Protein AF-A0A814EVJ5-F1 (afdb_monomer_lite)

Radius of gyration: 32.69 Å; chains: 1; bounding box: 64×63×100 Å

Sequence (301 aa):
MNHDLDGLLEFLLYVGQAKRTFRTGWVLRGVEKVESVADHMYRMAVMSLLLPTVSEESKVRCMKLALVHDLSESVVGDLTEFDGVPKTEKRRRETEAMLYLTSLLPADVGREIFSLFNEYADQKTNEALLVKDLDIFDMLLQAYEYEKLQDEPLFLQDFFNNSAHNVKTENVQHWLGQLMDCRNSGKQFQLPSDSNLNTILKHILYDEQGYFLYNLPGNDLRSKADRIADQRKQQQKENSSVDTTELLSNLVKGMQAHEINCASTNDTTTATTTDSTTTTSQQRRNSRRNSDERKKFIHHR

pLDDT: mean 77.21, std 24.31, range [29.95, 98.88]

Foldseek 3Di:
DPPQCPLVVVLVVLLVLQQVQFQVLCVVLVQDDTGGNQRLLVVLLVVLVVQPPDDPVLSVLLSLLSSQQCSLCSPVGNDDVVNVQDPVRVVVSSLVSLLVSLVSHRVVSSVVSSVSNVCLVVCPDPSSLQSVLSSLLSVLLVVLVSCVLVVNQCSVVVSCVPRVVSRDDPRSVVVSVVSVCCSPVVPDDPDQSDPQPVSVCCNPVDDPPDDDDDPPPPRPVVVVVVVVVVVVVVVVVVVVPPDVVVVVVVVVVVVVVVVVVVVPPDDDDDDDDDDDDDDDDDDDDDDDDDDDDDDDDDDDD

InterPro domains:
  IPR003607 HD/PDEase domain [SM00471] (33-149)
  IPR006674 HD domain [PF13023] (15-170)
  IPR039356 5'-deoxynucleotidase YfbR/HDDC2 [PTHR11845] (8-185)

Secondary structure (DSSP, 8-state):
--GGGTTHHHHHHHHHHTTT-B-HHHHTTT-SSPPBHHHHHHHHHHHHHH-TTS-HHHHHHHHHHHHHTTTTHHHH----GGGT--HHHHHHHHHHHHHHHHHTS-HHHHHHHHHHHHHHHHT-SHHHHHHHHHHHHHHHHHHHHHHHHTT-TTTTHHHHHHHGGG--SHHHHHHHHHHHHHHHH-------SSS-HHHHHHHHS--TT-------TT--HHHHHHHHHHHHHHHHHHHHHS-HHHHHHHHHHHHHHHHHHHSS-------------------------------------

Structure (mmCIF, N/CA/C/O backbone):
data_AF-A0A814EVJ5-F1
#
_entry.id   AF-A0A814EVJ5-F1
#
loop_
_atom_site.group_PDB
_atom_site.id
_atom_site.type_symbol
_atom_site.label_atom_id
_atom_site.label_alt_id
_atom_site.label_comp_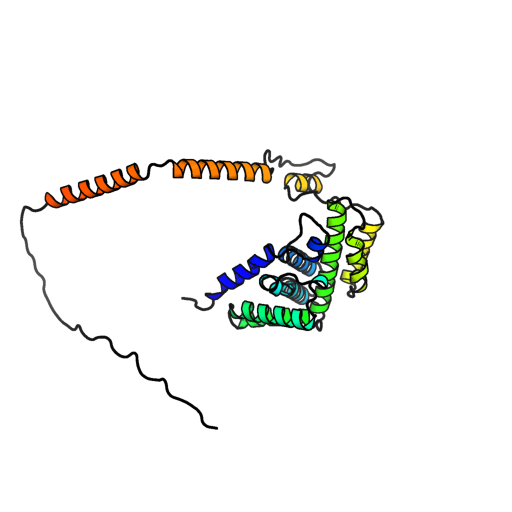id
_atom_site.label_asym_id
_atom_site.label_entity_id
_atom_site.label_seq_id
_atom_site.pdbx_PDB_ins_code
_atom_site.Cartn_x
_atom_site.Cartn_y
_atom_site.Cartn_z
_atom_site.occupancy
_atom_site.B_iso_or_equiv
_atom_site.auth_seq_id
_atom_site.auth_comp_id
_atom_site.auth_asym_id
_atom_site.auth_atom_id
_atom_site.pdbx_PDB_model_num
ATOM 1 N N . MET A 1 1 ? 0.160 7.043 -36.146 1.00 47.62 1 MET A N 1
ATOM 2 C CA . MET A 1 1 ? -0.494 6.904 -34.828 1.00 47.62 1 MET A CA 1
ATOM 3 C C . MET A 1 1 ? 0.539 6.319 -33.889 1.00 47.62 1 MET A C 1
ATOM 5 O O . MET A 1 1 ? 1.354 5.532 -34.353 1.00 47.62 1 MET A O 1
ATOM 9 N N . ASN A 1 2 ? 0.599 6.795 -32.648 1.00 52.62 2 ASN A N 1
ATOM 10 C CA . ASN A 1 2 ? 1.645 6.407 -31.706 1.00 52.62 2 ASN A CA 1
ATOM 11 C C . ASN A 1 2 ? 1.289 5.034 -31.113 1.00 52.62 2 ASN A C 1
ATOM 13 O O . ASN A 1 2 ? 0.611 4.968 -30.095 1.00 52.62 2 ASN A O 1
ATOM 17 N N . HIS A 1 3 ? 1.680 3.962 -31.808 1.00 59.94 3 HIS A N 1
ATOM 18 C CA . HIS A 1 3 ? 1.376 2.569 -31.445 1.00 59.94 3 HIS A CA 1
ATOM 19 C C . HIS A 1 3 ? 1.900 2.165 -30.052 1.00 59.94 3 HIS A C 1
ATOM 21 O O . HIS A 1 3 ? 1.454 1.170 -29.493 1.00 59.94 3 HIS A O 1
ATOM 27 N N . ASP A 1 4 ? 2.794 2.965 -29.463 1.00 62.25 4 ASP A N 1
ATOM 28 C CA . ASP A 1 4 ? 3.384 2.733 -28.140 1.00 62.25 4 ASP A CA 1
ATOM 29 C C . ASP A 1 4 ? 2.412 2.946 -26.961 1.00 62.25 4 ASP A C 1
ATOM 31 O O . ASP A 1 4 ? 2.758 2.629 -25.826 1.00 62.25 4 ASP A O 1
ATOM 35 N N . LEU A 1 5 ? 1.199 3.471 -27.184 1.00 65.50 5 LEU A N 1
ATOM 36 C CA . LEU A 1 5 ? 0.229 3.752 -26.110 1.00 65.50 5 LEU A CA 1
ATOM 37 C C . LEU A 1 5 ? -1.068 2.938 -26.201 1.00 65.50 5 LEU A C 1
ATOM 39 O O . LEU A 1 5 ? -1.956 3.133 -25.370 1.00 65.50 5 LEU A O 1
ATOM 43 N N . ASP A 1 6 ? -1.182 2.020 -27.164 1.00 80.00 6 ASP A N 1
ATOM 44 C CA . ASP A 1 6 ? -2.428 1.281 -27.412 1.00 80.00 6 ASP A CA 1
ATOM 45 C C . ASP A 1 6 ? -2.840 0.419 -26.193 1.00 80.00 6 ASP A C 1
ATOM 47 O O . ASP A 1 6 ? -4.030 0.290 -25.906 1.00 80.00 6 ASP A O 1
ATOM 51 N N . GLY A 1 7 ? -1.874 -0.088 -25.410 1.00 91.06 7 GLY A N 1
ATOM 52 C CA . GLY A 1 7 ? -2.115 -0.839 -24.166 1.00 91.06 7 GLY A CA 1
ATOM 53 C C . GLY A 1 7 ? -2.169 0.005 -22.884 1.00 91.06 7 GLY A C 1
ATOM 54 O O . GLY A 1 7 ? -2.583 -0.492 -21.835 1.00 91.06 7 GLY A O 1
ATOM 55 N N . LEU A 1 8 ? -1.811 1.297 -22.936 1.00 94.06 8 LEU A N 1
ATOM 56 C CA . LEU A 1 8 ? -1.728 2.139 -21.735 1.00 94.06 8 LEU A CA 1
ATOM 57 C C . LEU A 1 8 ? -3.091 2.296 -21.054 1.00 94.06 8 LEU A C 1
ATOM 59 O O . LEU A 1 8 ? -3.178 2.255 -19.828 1.00 94.06 8 LEU A O 1
ATOM 63 N N . LEU A 1 9 ? -4.160 2.478 -21.834 1.00 94.75 9 LEU A N 1
ATOM 64 C CA . LEU A 1 9 ? -5.504 2.601 -21.270 1.00 94.75 9 LEU A CA 1
ATOM 65 C C . LEU A 1 9 ? -5.895 1.330 -20.509 1.00 94.75 9 LEU A C 1
ATOM 67 O O . LEU A 1 9 ? -6.417 1.424 -19.403 1.00 94.75 9 LEU A O 1
ATOM 71 N N . GLU A 1 10 ? -5.609 0.157 -21.072 1.00 96.19 10 GLU A N 1
ATOM 72 C CA . GLU A 1 10 ? -5.883 -1.120 -20.417 1.00 96.19 10 GLU A CA 1
ATOM 73 C C . GLU A 1 10 ? -5.068 -1.276 -19.129 1.00 96.19 10 GLU A C 1
ATOM 75 O O . GLU A 1 10 ? -5.635 -1.574 -18.078 1.00 96.19 10 GLU A O 1
ATOM 80 N N . PHE A 1 11 ? -3.768 -0.969 -19.168 1.00 97.56 11 PHE A N 1
ATOM 81 C CA . PHE A 1 11 ? -2.925 -0.953 -17.972 1.00 97.56 11 PHE A CA 1
ATOM 82 C C . PHE A 1 11 ? -3.507 -0.045 -16.876 1.00 97.56 11 PHE A C 1
ATOM 84 O O . PHE A 1 11 ? -3.638 -0.459 -15.725 1.00 97.56 11 PHE A O 1
ATOM 91 N N . LEU A 1 12 ? -3.924 1.177 -17.225 1.00 97.62 12 LEU A N 1
ATOM 92 C CA . LEU A 1 12 ? -4.517 2.122 -16.275 1.00 97.62 12 LEU A CA 1
ATOM 93 C C . LEU A 1 12 ? -5.875 1.656 -15.732 1.00 97.62 12 LEU A C 1
ATOM 95 O O . LEU A 1 12 ? -6.213 1.977 -14.591 1.00 97.62 12 LEU A O 1
ATOM 99 N N . LEU A 1 13 ? -6.651 0.890 -16.505 1.00 97.69 13 LEU A N 1
ATOM 100 C CA . LEU A 1 13 ? -7.883 0.268 -16.015 1.00 97.69 13 LEU A CA 1
ATOM 101 C C . LEU A 1 13 ? -7.583 -0.782 -14.939 1.00 97.69 13 LEU A C 1
ATOM 103 O O . LEU A 1 13 ? -8.282 -0.798 -13.924 1.00 97.69 13 LEU A O 1
ATOM 107 N N . TYR A 1 14 ? -6.524 -1.583 -15.106 1.00 98.06 14 TYR A N 1
ATOM 108 C CA . TYR A 1 14 ? -6.047 -2.505 -14.070 1.00 98.06 14 TYR A CA 1
ATOM 109 C C . TYR A 1 14 ? -5.493 -1.775 -12.848 1.00 98.06 14 TYR A C 1
ATOM 111 O O . TYR A 1 14 ? -5.936 -2.054 -11.741 1.00 98.06 14 TYR A O 1
ATOM 119 N N . VAL A 1 15 ? -4.647 -0.753 -13.015 1.00 98.31 15 VAL A N 1
ATOM 120 C CA . VAL A 1 15 ? -4.237 0.117 -11.889 1.00 98.31 15 VAL A CA 1
ATOM 121 C C . VAL A 1 15 ? -5.473 0.661 -11.156 1.00 98.31 15 VAL A C 1
ATOM 123 O O . VAL A 1 15 ? -5.534 0.692 -9.929 1.00 98.31 15 VAL A O 1
ATOM 126 N N . GLY A 1 16 ? -6.516 1.035 -11.901 1.00 98.31 16 GLY A N 1
ATOM 127 C CA . GLY A 1 16 ? -7.793 1.475 -11.354 1.00 98.31 16 GLY A CA 1
ATOM 128 C C . GLY A 1 16 ? -8.577 0.403 -10.586 1.00 98.31 16 GLY A C 1
ATOM 129 O O . GLY A 1 16 ? -9.424 0.781 -9.772 1.00 98.31 16 GLY A O 1
ATOM 130 N N . GLN A 1 17 ? -8.331 -0.892 -10.811 1.00 98.25 17 GLN A N 1
ATOM 131 C CA . GLN A 1 17 ? -8.925 -1.980 -10.024 1.00 98.25 17 GLN A CA 1
ATOM 132 C C . GLN A 1 17 ? -8.363 -2.041 -8.606 1.00 98.25 17 GLN A C 1
ATOM 134 O O . GLN A 1 17 ? -9.124 -2.359 -7.700 1.00 98.25 17 GLN A O 1
ATOM 139 N N . ALA A 1 18 ? -7.115 -1.620 -8.369 1.00 97.56 18 ALA A N 1
ATOM 140 C CA . ALA A 1 18 ? -6.544 -1.567 -7.018 1.00 97.56 18 ALA A CA 1
ATOM 141 C C . ALA A 1 18 ? -7.350 -0.673 -6.054 1.00 97.56 18 ALA A C 1
ATOM 143 O O . ALA A 1 18 ? -7.319 -0.883 -4.849 1.00 97.56 18 ALA A O 1
ATOM 144 N N . LYS A 1 19 ? -8.139 0.281 -6.577 1.00 98.12 19 LYS A N 1
ATOM 145 C CA . LYS A 1 19 ? -9.076 1.121 -5.799 1.00 98.12 19 LYS A CA 1
ATOM 146 C C . LYS A 1 19 ? -10.326 0.375 -5.314 1.00 98.12 19 LYS A C 1
ATOM 148 O O . LYS A 1 19 ? -11.141 0.935 -4.590 1.00 98.12 19 LYS A O 1
ATOM 153 N N . ARG A 1 20 ? -10.550 -0.838 -5.820 1.00 97.38 20 ARG A N 1
ATOM 154 C CA . ARG A 1 20 ? -11.693 -1.716 -5.523 1.00 97.38 20 ARG A CA 1
ATOM 155 C C . ARG A 1 20 ? -11.256 -3.078 -4.981 1.00 97.38 20 ARG A C 1
ATOM 157 O O . ARG A 1 20 ? -12.114 -3.867 -4.600 1.00 97.38 20 ARG A O 1
ATOM 164 N N . THR A 1 21 ? -9.954 -3.344 -4.938 1.00 97.12 21 THR A N 1
ATOM 165 C CA . THR A 1 21 ? -9.376 -4.451 -4.180 1.00 97.12 21 THR A CA 1
ATOM 166 C C . THR A 1 21 ? -9.212 -3.975 -2.742 1.00 97.12 21 THR A C 1
ATOM 168 O O . THR A 1 21 ? -8.363 -3.130 -2.470 1.00 97.12 21 THR A O 1
ATOM 171 N N . PHE A 1 22 ? -10.067 -4.448 -1.837 1.00 97.69 22 PHE A N 1
ATOM 172 C CA . PHE A 1 22 ? -9.973 -4.126 -0.411 1.00 97.69 22 PHE A CA 1
ATOM 173 C C . PHE A 1 22 ? -8.915 -4.988 0.266 1.00 97.69 22 PHE A C 1
ATOM 175 O O . PHE A 1 22 ? -8.767 -6.154 -0.096 1.00 97.69 22 PHE A O 1
ATOM 182 N N . ARG A 1 23 ? -8.223 -4.428 1.263 1.00 97.94 23 ARG A N 1
ATOM 183 C CA . ARG A 1 23 ? -7.230 -5.166 2.051 1.00 97.94 23 ARG A CA 1
ATOM 184 C C . ARG A 1 23 ? -7.919 -6.258 2.880 1.00 97.94 23 ARG A C 1
ATOM 186 O O . ARG A 1 23 ? -8.636 -5.983 3.846 1.00 97.94 23 ARG A O 1
ATOM 193 N N . THR A 1 24 ? -7.726 -7.509 2.481 1.00 96.38 24 THR A N 1
ATOM 194 C CA . THR A 1 24 ? -8.442 -8.702 2.949 1.00 96.38 24 THR A CA 1
ATOM 195 C C . THR A 1 24 ? -8.256 -8.927 4.446 1.00 96.38 24 THR A C 1
ATOM 197 O O . THR A 1 24 ? -9.199 -9.340 5.122 1.00 96.38 24 THR A O 1
ATOM 200 N N . GLY A 1 25 ? -7.085 -8.589 5.000 1.00 96.25 25 GLY A N 1
ATOM 201 C CA . GLY A 1 25 ? -6.827 -8.677 6.441 1.00 96.25 25 GLY A CA 1
ATOM 202 C C . GLY A 1 25 ? -7.883 -7.953 7.286 1.00 96.25 25 GLY A C 1
ATOM 203 O O . GLY A 1 25 ? -8.379 -8.515 8.262 1.00 96.25 25 GLY A O 1
ATOM 204 N N . TRP A 1 26 ? -8.299 -6.753 6.871 1.00 97.25 26 TRP A N 1
ATOM 205 C CA . TRP A 1 26 ? -9.326 -5.966 7.562 1.00 97.25 26 TRP A CA 1
ATOM 206 C C . TRP A 1 26 ? -10.734 -6.518 7.332 1.00 97.25 26 TRP A C 1
ATOM 208 O O . TRP A 1 26 ? -11.526 -6.603 8.273 1.00 97.25 26 TRP A O 1
ATOM 218 N N . VAL A 1 27 ? -11.033 -6.956 6.101 1.00 94.88 27 VAL A N 1
ATOM 219 C CA . VAL A 1 27 ? -12.318 -7.589 5.751 1.00 94.88 27 VAL A CA 1
ATOM 220 C C . VAL A 1 27 ? -12.571 -8.806 6.643 1.00 94.88 27 VAL A C 1
ATOM 222 O O . VAL A 1 27 ? -13.651 -8.950 7.214 1.00 94.88 27 VAL A O 1
ATOM 225 N N . LEU A 1 28 ? -11.554 -9.651 6.833 1.00 94.44 28 LEU A N 1
ATOM 226 C CA . LEU A 1 28 ? -11.627 -10.850 7.674 1.00 94.44 28 LEU A CA 1
ATOM 227 C C . LEU A 1 28 ? -11.787 -10.551 9.173 1.00 94.44 28 LEU A C 1
ATOM 229 O O . LEU A 1 28 ? -12.094 -11.461 9.942 1.00 94.44 28 LEU A O 1
ATOM 233 N N . ARG A 1 29 ? -11.565 -9.307 9.607 1.00 94.62 29 ARG A N 1
ATOM 234 C CA . ARG A 1 29 ? -11.782 -8.851 10.990 1.00 94.62 29 ARG A CA 1
ATOM 235 C C . ARG A 1 29 ? -13.075 -8.057 11.162 1.00 94.62 29 ARG A C 1
ATOM 237 O O . ARG A 1 29 ? -13.337 -7.569 12.252 1.00 94.62 29 ARG A O 1
ATOM 244 N N . GLY A 1 30 ? -13.894 -7.950 10.114 1.00 92.62 30 GLY A N 1
ATOM 245 C CA . GLY A 1 30 ? -15.189 -7.276 10.186 1.00 92.62 30 GLY A CA 1
ATOM 246 C C . GLY A 1 30 ? -15.104 -5.750 10.229 1.00 92.62 30 GLY A C 1
ATOM 247 O O . GLY A 1 30 ? -16.057 -5.107 10.662 1.00 92.62 30 GLY A O 1
ATOM 248 N N . VAL A 1 31 ? -13.996 -5.157 9.774 1.00 92.44 31 VAL A N 1
ATOM 249 C CA . VAL A 1 31 ? -13.902 -3.702 9.596 1.00 92.44 31 VAL A CA 1
ATOM 250 C C . VAL A 1 31 ? -14.895 -3.269 8.509 1.00 92.44 31 VAL A C 1
ATOM 252 O O . VAL A 1 31 ? -14.923 -3.846 7.425 1.00 92.44 31 VAL A O 1
ATOM 255 N N . GLU A 1 32 ? -15.729 -2.258 8.774 1.00 82.56 32 GLU A N 1
ATOM 256 C CA . GLU A 1 32 ? -16.811 -1.877 7.846 1.00 82.56 32 GLU A CA 1
ATOM 257 C C . GLU A 1 32 ? -16.327 -1.079 6.624 1.00 82.56 32 GLU A C 1
ATOM 259 O O . GLU A 1 32 ? -16.753 -1.325 5.495 1.00 82.56 32 GLU A O 1
ATOM 264 N N . LYS A 1 33 ? -15.464 -0.079 6.843 1.00 89.12 33 LYS A N 1
ATOM 265 C CA . LYS A 1 33 ? -14.969 0.844 5.806 1.00 89.12 33 LYS A CA 1
ATOM 266 C C . LYS A 1 33 ? -13.498 0.575 5.534 1.00 89.12 33 LYS A C 1
ATOM 268 O O . LYS A 1 33 ? -12.619 1.335 5.938 1.00 89.12 33 LYS A O 1
ATOM 273 N N . VAL A 1 34 ? -13.271 -0.555 4.883 1.00 94.31 34 VAL A N 1
ATOM 274 C CA . VAL A 1 34 ? -11.938 -1.067 4.586 1.00 94.31 34 VAL A CA 1
ATOM 275 C C . VAL A 1 34 ? -11.251 -0.219 3.518 1.00 94.31 34 VAL A C 1
ATOM 277 O O . VAL A 1 34 ? -11.865 0.149 2.515 1.00 94.31 34 VAL A O 1
ATOM 280 N N . GLU A 1 35 ? -9.977 0.083 3.741 1.00 97.56 35 GLU A N 1
ATOM 281 C CA . GLU A 1 35 ? -9.105 0.719 2.761 1.00 97.56 35 GLU A CA 1
ATOM 282 C C . GLU A 1 35 ? -8.900 -0.187 1.538 1.00 97.56 35 GLU A C 1
ATOM 284 O O . GLU A 1 35 ? -8.945 -1.421 1.610 1.00 97.56 35 GLU A O 1
ATOM 289 N N . SER A 1 36 ? -8.658 0.424 0.387 1.00 98.50 36 SER A N 1
ATOM 290 C CA . SER A 1 36 ? -8.229 -0.305 -0.799 1.00 98.50 36 SER A CA 1
ATOM 291 C C . SER A 1 36 ? -6.711 -0.506 -0.815 1.00 98.50 36 SER A C 1
ATOM 293 O O . SER A 1 36 ? -5.964 0.234 -0.179 1.00 98.50 36 SER A O 1
ATOM 295 N N . VAL A 1 37 ? -6.229 -1.461 -1.610 1.00 98.31 37 VAL A N 1
ATOM 296 C CA . VAL A 1 37 ? -4.790 -1.651 -1.873 1.00 98.31 37 VAL A CA 1
ATOM 297 C C . VAL A 1 37 ? -4.153 -0.361 -2.412 1.00 98.31 37 VAL A C 1
ATOM 299 O O . VAL A 1 37 ? -3.009 -0.037 -2.098 1.00 98.31 37 VAL A O 1
ATOM 302 N N . ALA A 1 38 ? -4.902 0.432 -3.186 1.00 98.38 38 ALA A N 1
ATOM 303 C CA . ALA A 1 38 ? -4.430 1.734 -3.650 1.00 98.38 38 ALA A CA 1
ATOM 304 C C . ALA A 1 38 ? -4.259 2.768 -2.518 1.00 98.38 38 ALA A C 1
ATOM 306 O O . ALA A 1 38 ? -3.342 3.585 -2.602 1.00 98.38 38 ALA A O 1
ATOM 307 N N . ASP A 1 39 ? -5.110 2.747 -1.486 1.00 98.38 39 ASP A N 1
ATOM 308 C CA . ASP A 1 39 ? -5.001 3.650 -0.328 1.00 98.38 39 ASP A CA 1
ATOM 309 C C . ASP A 1 39 ? -3.746 3.324 0.496 1.00 98.38 39 ASP A C 1
ATOM 311 O O . ASP A 1 39 ? -2.950 4.220 0.795 1.00 98.38 39 ASP A O 1
ATOM 315 N N . HIS A 1 40 ? -3.516 2.030 0.735 1.00 98.62 40 HIS A N 1
ATOM 316 C CA . HIS A 1 40 ? -2.316 1.500 1.382 1.00 98.62 40 HIS A CA 1
ATOM 317 C C . HIS A 1 40 ? -1.031 1.942 0.654 1.00 98.62 40 HIS A C 1
ATOM 319 O O . HIS A 1 40 ? -0.169 2.623 1.220 1.00 98.62 40 HIS A O 1
ATOM 325 N N . MET A 1 41 ? -0.931 1.658 -0.653 1.00 98.62 41 MET A N 1
ATOM 326 C CA . MET A 1 41 ? 0.235 2.055 -1.457 1.00 98.62 41 MET A CA 1
ATOM 327 C C . MET A 1 41 ? 0.430 3.578 -1.506 1.00 98.62 41 MET A C 1
ATOM 329 O O . MET A 1 41 ? 1.566 4.057 -1.571 1.00 98.62 41 MET A O 1
ATOM 333 N N . TYR A 1 42 ? -0.656 4.361 -1.469 1.00 98.81 42 TYR A N 1
ATOM 334 C CA . TYR A 1 42 ? -0.574 5.820 -1.436 1.00 98.81 42 TYR A CA 1
ATOM 335 C C . TYR A 1 42 ? 0.093 6.319 -0.151 1.00 98.81 42 TYR A C 1
ATOM 337 O O . TYR A 1 42 ? 1.044 7.104 -0.231 1.00 98.81 42 TYR A O 1
ATOM 345 N N . ARG A 1 43 ? -0.353 5.865 1.029 1.00 98.62 43 ARG A N 1
ATOM 346 C CA . ARG A 1 43 ? 0.246 6.321 2.292 1.00 98.62 43 ARG A CA 1
ATOM 347 C C . ARG A 1 43 ? 1.696 5.850 2.414 1.00 98.62 43 ARG A C 1
ATOM 349 O O . ARG A 1 43 ? 2.545 6.653 2.798 1.00 98.62 43 ARG A O 1
ATOM 356 N N . MET A 1 44 ? 2.035 4.651 1.937 1.00 98.62 44 MET A N 1
ATOM 357 C CA . MET A 1 44 ? 3.434 4.209 1.826 1.00 98.62 44 MET A CA 1
ATOM 358 C C . MET A 1 44 ? 4.303 5.103 0.928 1.00 98.62 44 MET A C 1
ATOM 360 O O . MET A 1 44 ? 5.446 5.421 1.276 1.00 98.62 44 MET A O 1
ATOM 364 N N . ALA A 1 45 ? 3.780 5.536 -0.223 1.00 98.50 45 ALA A N 1
ATOM 365 C CA . ALA A 1 45 ? 4.484 6.455 -1.114 1.00 98.50 45 ALA A CA 1
ATOM 366 C C . ALA A 1 45 ? 4.718 7.823 -0.446 1.00 98.50 45 ALA A C 1
ATOM 368 O O . ALA A 1 45 ? 5.804 8.393 -0.573 1.00 98.50 45 ALA A O 1
ATOM 369 N N . VAL A 1 46 ? 3.741 8.318 0.325 1.00 98.44 46 VAL A N 1
ATOM 370 C CA . VAL A 1 46 ? 3.893 9.532 1.144 1.00 98.44 46 VAL A CA 1
ATOM 371 C C . VAL A 1 46 ? 4.946 9.328 2.233 1.00 98.44 46 VAL A C 1
ATOM 373 O O . VAL A 1 46 ? 5.836 10.161 2.373 1.00 98.44 46 VAL A O 1
ATOM 376 N N . MET A 1 47 ? 4.921 8.212 2.965 1.00 98.25 47 MET A N 1
ATOM 377 C CA . MET A 1 47 ? 5.932 7.918 3.988 1.00 98.25 47 MET A CA 1
ATOM 378 C C . MET A 1 47 ? 7.346 7.850 3.406 1.00 98.25 47 MET A C 1
ATOM 380 O O . MET A 1 47 ? 8.287 8.344 4.024 1.00 98.25 47 MET A O 1
ATOM 384 N N . SER A 1 48 ? 7.491 7.327 2.185 1.00 97.69 48 SER A N 1
ATOM 385 C CA . SER A 1 48 ? 8.779 7.270 1.483 1.00 97.69 48 SER A CA 1
ATOM 386 C C . SER A 1 48 ? 9.397 8.660 1.257 1.00 97.69 48 SER A C 1
ATOM 388 O O . SER A 1 48 ? 10.618 8.801 1.285 1.00 97.69 48 SER A O 1
ATOM 390 N N . LEU A 1 49 ? 8.578 9.707 1.086 1.00 96.56 49 LEU A N 1
ATOM 391 C CA . LEU A 1 49 ? 9.048 11.099 0.984 1.00 96.56 49 LEU A CA 1
ATOM 392 C C . LEU A 1 49 ? 9.572 11.653 2.314 1.00 96.56 49 LEU A C 1
ATOM 394 O O . LEU A 1 49 ? 10.447 12.520 2.327 1.00 96.56 49 LEU A O 1
ATOM 398 N N . LEU A 1 50 ? 9.018 11.167 3.424 1.00 94.56 50 LEU A N 1
ATOM 399 C CA . LEU A 1 50 ? 9.251 11.686 4.772 1.00 94.56 50 LEU A CA 1
ATOM 400 C C . LEU A 1 50 ? 10.435 11.025 5.480 1.00 94.56 50 LEU A C 1
ATOM 402 O O . LEU A 1 50 ? 10.806 11.466 6.565 1.00 94.56 50 LEU A O 1
ATOM 406 N N . LEU A 1 51 ? 11.032 9.992 4.880 1.00 91.31 51 LEU A N 1
ATOM 407 C CA . LEU A 1 51 ? 12.175 9.278 5.441 1.00 91.31 51 LEU A CA 1
ATOM 408 C C . LEU A 1 51 ? 13.339 10.248 5.725 1.00 91.31 51 LEU A C 1
ATOM 410 O O . LEU A 1 51 ? 13.944 10.779 4.786 1.00 91.31 51 LEU A O 1
ATOM 414 N N . PRO A 1 52 ? 13.687 10.504 6.997 1.00 89.75 52 PRO A N 1
ATOM 415 C CA . PRO A 1 52 ? 14.826 11.351 7.313 1.00 89.75 52 PRO A CA 1
ATOM 416 C C . PRO A 1 52 ? 16.117 10.629 6.917 1.00 89.75 52 PRO A C 1
ATOM 418 O O . PRO A 1 52 ? 16.123 9.410 6.774 1.00 89.75 52 PRO A O 1
ATOM 421 N N . THR A 1 53 ? 17.200 11.386 6.721 1.00 89.50 53 THR A N 1
ATOM 422 C CA . THR A 1 53 ? 18.569 10.860 6.508 1.00 89.50 53 THR A CA 1
ATOM 423 C C . THR A 1 53 ? 18.761 9.873 5.338 1.00 89.50 53 THR A C 1
ATOM 425 O O . THR A 1 53 ? 19.859 9.352 5.156 1.00 89.50 53 THR A O 1
ATOM 428 N N . VAL A 1 54 ? 17.748 9.679 4.486 1.00 93.81 54 VAL A N 1
ATOM 429 C CA . VAL A 1 54 ? 17.801 8.908 3.233 1.00 93.81 54 VAL A CA 1
ATOM 430 C C . VAL A 1 54 ? 18.019 9.859 2.053 1.00 93.81 54 VAL A C 1
ATOM 432 O O . VAL A 1 54 ? 17.464 10.959 2.027 1.00 93.81 54 VAL A O 1
ATOM 435 N N . SER A 1 55 ? 18.830 9.449 1.072 1.00 96.62 55 SER A N 1
ATOM 436 C CA . SER A 1 55 ? 19.093 10.253 -0.129 1.00 96.62 55 SER A CA 1
ATOM 437 C C . SER A 1 55 ? 17.815 10.485 -0.947 1.00 96.62 55 SER A C 1
ATOM 439 O O . SER A 1 55 ? 16.937 9.625 -0.984 1.00 96.62 55 SER A O 1
ATOM 441 N N . GLU A 1 56 ? 17.709 11.618 -1.646 1.00 96.50 56 GLU A N 1
ATOM 442 C CA . GLU A 1 56 ? 16.538 11.903 -2.493 1.00 96.50 56 GLU A CA 1
ATOM 443 C C . GLU A 1 56 ? 16.351 10.858 -3.606 1.00 96.50 56 GLU A C 1
ATOM 445 O O . GLU A 1 56 ? 15.226 10.481 -3.925 1.00 96.50 56 GLU A O 1
ATOM 450 N N . GLU A 1 57 ? 17.444 10.314 -4.147 1.00 97.06 57 GLU A N 1
ATOM 451 C CA . GLU A 1 57 ? 17.395 9.220 -5.122 1.00 97.06 57 GLU A CA 1
ATOM 452 C C . GLU A 1 57 ? 16.790 7.946 -4.514 1.00 97.06 57 GLU A C 1
ATOM 454 O O . GLU A 1 57 ? 15.855 7.369 -5.078 1.00 97.06 57 GLU A O 1
ATOM 459 N N . SER A 1 58 ? 17.256 7.549 -3.326 1.00 97.25 58 SER A N 1
ATOM 460 C CA . SER A 1 58 ? 16.718 6.395 -2.601 1.00 97.25 58 SER A CA 1
ATOM 461 C C . SER A 1 58 ? 15.257 6.609 -2.199 1.00 97.25 58 SER A C 1
ATOM 463 O O . SER A 1 58 ? 14.470 5.670 -2.293 1.00 97.25 58 SER A O 1
ATOM 465 N N . LYS A 1 59 ? 14.843 7.829 -1.825 1.00 98.00 59 LYS A N 1
ATOM 466 C CA . LYS A 1 59 ? 13.429 8.149 -1.550 1.00 98.00 59 LYS A CA 1
ATOM 467 C C . LYS A 1 59 ? 12.553 7.980 -2.785 1.00 98.00 59 LYS A C 1
ATOM 469 O O . LYS A 1 59 ? 11.498 7.354 -2.705 1.00 98.00 59 LYS A O 1
ATOM 474 N N . VAL A 1 60 ? 12.992 8.494 -3.938 1.00 98.25 60 VAL A N 1
ATOM 475 C CA . VAL A 1 60 ? 12.277 8.319 -5.213 1.00 98.25 60 VAL A CA 1
ATOM 476 C C . VAL A 1 60 ? 12.186 6.836 -5.573 1.00 98.25 60 VAL A C 1
ATOM 478 O O . VAL A 1 60 ? 11.132 6.377 -6.014 1.00 98.25 60 VAL A O 1
ATOM 481 N N . ARG A 1 61 ? 13.252 6.058 -5.350 1.00 98.38 61 ARG A N 1
ATOM 482 C CA . ARG A 1 61 ? 13.230 4.605 -5.562 1.00 98.38 61 ARG A CA 1
ATOM 483 C C . ARG A 1 61 ? 12.260 3.902 -4.605 1.00 98.38 61 ARG A C 1
ATOM 485 O O . ARG A 1 61 ? 11.454 3.106 -5.077 1.00 98.38 61 ARG A O 1
ATOM 492 N N . CYS A 1 62 ? 12.267 4.244 -3.314 1.00 98.62 62 CYS A N 1
ATOM 493 C CA . CYS A 1 62 ? 11.321 3.721 -2.319 1.00 98.62 62 CYS A CA 1
ATOM 494 C C . CYS A 1 62 ? 9.869 4.029 -2.699 1.00 98.62 62 CYS A C 1
ATOM 496 O O . CYS A 1 62 ? 9.023 3.142 -2.669 1.00 98.62 62 CYS A O 1
ATOM 498 N N . MET A 1 63 ? 9.589 5.253 -3.151 1.00 98.69 63 MET A N 1
ATOM 499 C CA . MET A 1 63 ? 8.263 5.638 -3.632 1.00 98.69 63 MET A CA 1
ATOM 500 C C . MET A 1 63 ? 7.833 4.802 -4.844 1.00 98.69 63 MET A C 1
ATOM 502 O O . MET A 1 63 ? 6.704 4.319 -4.890 1.00 98.69 63 MET A O 1
ATOM 506 N N . LYS A 1 64 ? 8.728 4.596 -5.819 1.00 98.75 64 LYS A N 1
ATOM 507 C CA . LYS A 1 64 ? 8.452 3.741 -6.984 1.00 98.75 64 LYS A CA 1
ATOM 508 C C . LYS A 1 64 ? 8.161 2.294 -6.577 1.00 98.75 64 LYS A C 1
ATOM 510 O O . LYS A 1 64 ? 7.246 1.695 -7.130 1.00 98.75 64 LYS A O 1
ATOM 515 N N . LEU A 1 65 ? 8.913 1.744 -5.621 1.00 98.88 65 LEU A N 1
ATOM 516 C CA . LEU A 1 65 ? 8.665 0.409 -5.068 1.00 98.88 65 LEU A CA 1
ATOM 517 C C . LEU A 1 65 ? 7.298 0.352 -4.371 1.00 98.88 65 LEU A C 1
ATOM 519 O O . LEU A 1 65 ? 6.498 -0.522 -4.692 1.00 98.88 65 LEU A O 1
ATOM 523 N N . ALA A 1 66 ? 6.996 1.315 -3.495 1.00 98.75 66 ALA A N 1
ATOM 524 C CA . ALA A 1 66 ? 5.725 1.397 -2.776 1.00 98.75 66 ALA A CA 1
ATOM 525 C C . ALA A 1 66 ? 4.514 1.430 -3.725 1.00 98.75 66 ALA A C 1
ATOM 527 O O . ALA A 1 66 ? 3.545 0.713 -3.502 1.00 98.75 66 ALA A O 1
ATOM 528 N N . LEU A 1 67 ? 4.595 2.186 -4.825 1.00 98.75 67 LEU A N 1
ATOM 529 C CA . LEU A 1 67 ? 3.523 2.293 -5.825 1.00 98.75 67 LEU A CA 1
ATOM 530 C C . LEU A 1 67 ? 3.316 1.031 -6.682 1.00 98.75 67 LEU A C 1
ATOM 532 O O . LEU A 1 67 ? 2.308 0.941 -7.383 1.00 98.75 67 LEU A O 1
ATOM 536 N N . VAL A 1 68 ? 4.275 0.100 -6.694 1.00 98.50 68 VAL A N 1
ATOM 537 C CA . VAL A 1 68 ? 4.279 -1.060 -7.604 1.00 98.50 68 VAL A CA 1
ATOM 538 C C . VAL A 1 68 ? 4.156 -2.392 -6.866 1.00 98.50 68 VAL A C 1
ATOM 540 O O . VAL A 1 68 ? 3.684 -3.356 -7.467 1.00 98.50 68 VAL A O 1
ATOM 543 N N . HIS A 1 69 ? 4.574 -2.476 -5.602 1.00 98.62 69 HIS A N 1
ATOM 544 C CA . HIS A 1 69 ? 4.764 -3.760 -4.923 1.00 98.62 69 HIS A CA 1
ATOM 545 C C . HIS A 1 69 ? 3.503 -4.642 -4.883 1.00 98.62 69 HIS A C 1
ATOM 547 O O . HIS A 1 69 ? 3.589 -5.812 -5.257 1.00 98.62 69 HIS A O 1
ATOM 553 N N . ASP A 1 70 ? 2.343 -4.051 -4.585 1.00 98.50 70 ASP A N 1
ATOM 554 C CA . ASP A 1 70 ? 1.040 -4.731 -4.551 1.00 98.50 70 ASP A CA 1
ATOM 555 C C . ASP A 1 70 ? 0.212 -4.499 -5.832 1.00 98.50 70 ASP A C 1
ATOM 557 O O . ASP A 1 70 ? -0.958 -4.868 -5.920 1.00 98.50 70 ASP A O 1
ATOM 561 N N . LEU A 1 71 ? 0.799 -3.944 -6.904 1.00 98.25 71 LEU A N 1
ATOM 562 C CA . LEU A 1 71 ? 0.064 -3.691 -8.155 1.00 98.25 71 LEU A CA 1
ATOM 563 C C . LEU A 1 71 ? -0.517 -4.981 -8.764 1.00 98.25 71 LEU A C 1
ATOM 565 O O . LEU A 1 71 ? -1.577 -4.953 -9.395 1.00 98.25 71 LEU A O 1
ATOM 569 N N . SER A 1 72 ? 0.141 -6.120 -8.544 1.00 98.31 72 SER A N 1
ATOM 570 C CA . SER A 1 72 ? -0.327 -7.434 -8.997 1.00 98.31 72 SER A CA 1
ATOM 571 C C . SER A 1 72 ? -1.693 -7.830 -8.409 1.00 98.31 72 SER A C 1
ATOM 573 O O . SER A 1 72 ? -2.474 -8.524 -9.067 1.00 98.31 72 SER A O 1
ATOM 575 N N . GLU A 1 73 ? -2.039 -7.313 -7.226 1.00 98.19 73 GLU A N 1
ATOM 576 C CA . GLU A 1 73 ? -3.298 -7.579 -6.518 1.00 98.19 73 GLU A CA 1
ATOM 577 C C . GLU A 1 73 ? -4.510 -6.946 -7.211 1.00 98.19 73 GLU A C 1
ATOM 579 O O . GLU A 1 73 ? -5.650 -7.360 -7.001 1.00 98.19 73 GLU A O 1
ATOM 584 N N . SER A 1 74 ? -4.279 -6.001 -8.128 1.00 97.19 74 SER A N 1
ATOM 585 C CA . SER A 1 74 ? -5.319 -5.507 -9.037 1.00 97.19 74 SER A CA 1
ATOM 586 C C . SER A 1 74 ? -5.869 -6.584 -9.984 1.00 97.19 74 SER A C 1
ATOM 588 O O . SER A 1 74 ? -6.954 -6.419 -10.546 1.00 97.19 74 SER A O 1
ATOM 590 N N . VAL A 1 75 ? -5.128 -7.685 -10.156 1.00 97.81 75 VAL A N 1
ATOM 591 C CA . VAL A 1 75 ? -5.500 -8.841 -10.978 1.00 97.81 75 VAL A CA 1
ATOM 592 C C . VAL A 1 75 ? -5.799 -10.056 -10.104 1.00 97.81 75 VAL A C 1
ATOM 594 O O . VAL A 1 75 ? -6.812 -10.718 -10.315 1.00 97.81 75 VAL A O 1
ATOM 597 N N . VAL A 1 76 ? -4.922 -10.368 -9.142 1.00 97.00 76 VAL A N 1
ATOM 598 C CA . VAL A 1 76 ? -5.009 -11.620 -8.365 1.00 97.00 76 VAL A CA 1
ATOM 599 C C . VAL A 1 76 ? -5.825 -11.501 -7.074 1.00 97.00 76 VAL A C 1
ATOM 601 O O . VAL A 1 76 ? -6.173 -12.532 -6.499 1.00 97.00 76 VAL A O 1
ATOM 604 N N . GLY A 1 77 ? -6.164 -10.276 -6.658 1.00 96.56 77 GLY A N 1
ATOM 605 C CA . GLY A 1 77 ? -6.730 -9.971 -5.343 1.00 96.56 77 GLY A CA 1
ATOM 606 C C . GLY A 1 77 ? -5.669 -9.909 -4.239 1.00 96.56 77 GLY A C 1
ATOM 607 O O . GLY A 1 77 ? -4.552 -10.386 -4.422 1.00 96.56 77 GLY A O 1
ATOM 608 N N . ASP A 1 78 ? -6.023 -9.333 -3.090 1.00 96.44 78 ASP A N 1
ATOM 609 C CA . ASP A 1 78 ? -5.168 -9.332 -1.895 1.00 96.44 78 ASP A CA 1
ATOM 610 C C . ASP A 1 78 ? -5.254 -10.703 -1.203 1.00 96.44 78 ASP A C 1
ATOM 612 O O . ASP A 1 78 ? -6.216 -11.000 -0.486 1.00 96.44 78 ASP A O 1
ATOM 616 N N . LEU A 1 79 ? -4.284 -11.574 -1.501 1.00 92.56 79 LEU A N 1
ATOM 617 C CA . LEU A 1 79 ? -4.214 -12.940 -0.980 1.00 92.56 79 LEU A CA 1
ATOM 618 C C . LEU A 1 79 ? -3.502 -12.977 0.377 1.00 92.56 79 LEU A C 1
ATOM 620 O O . LEU A 1 79 ? -2.319 -12.649 0.492 1.00 92.56 79 LEU A O 1
ATOM 624 N N . THR A 1 80 ? -4.185 -13.516 1.380 1.00 90.25 80 THR A N 1
ATOM 625 C CA . THR A 1 80 ? -3.704 -13.673 2.756 1.00 90.25 80 THR A CA 1
ATOM 626 C C . THR A 1 80 ? -3.325 -15.120 3.076 1.00 90.25 80 THR A C 1
ATOM 628 O O . THR A 1 80 ? -3.548 -16.053 2.303 1.00 90.25 80 THR A O 1
ATOM 631 N N . GLU A 1 81 ? -2.767 -15.341 4.267 1.00 85.44 81 GLU A N 1
ATOM 632 C CA . GLU A 1 81 ? -2.507 -16.693 4.779 1.00 85.44 81 GLU A CA 1
ATOM 633 C C . GLU A 1 81 ? -3.784 -17.519 5.018 1.00 85.44 81 GLU A C 1
ATOM 635 O O . GLU A 1 81 ? -3.728 -18.750 4.991 1.00 85.44 81 GLU A O 1
ATOM 640 N N . PHE A 1 82 ? -4.940 -16.865 5.188 1.00 87.81 82 PHE A N 1
ATOM 641 C CA . PHE A 1 82 ? -6.231 -17.528 5.400 1.00 87.81 82 PHE A CA 1
ATOM 642 C C . PHE A 1 82 ? -6.824 -18.113 4.112 1.00 87.81 82 PHE A C 1
ATOM 644 O O . PHE A 1 82 ? -7.672 -19.001 4.183 1.00 87.81 82 PHE A O 1
ATOM 651 N N . ASP A 1 83 ? -6.341 -17.688 2.942 1.00 88.44 83 ASP A N 1
ATOM 652 C CA . ASP A 1 83 ? -6.798 -18.188 1.641 1.00 88.44 83 ASP A CA 1
ATOM 653 C C . ASP A 1 83 ? -6.252 -19.588 1.308 1.00 88.44 83 ASP A C 1
ATOM 655 O O . ASP A 1 83 ? -6.615 -20.186 0.294 1.00 88.44 83 ASP A O 1
ATOM 659 N N . GLY A 1 84 ? -5.351 -20.131 2.138 1.00 91.31 84 GLY A N 1
ATOM 660 C CA . GLY A 1 84 ? -4.781 -21.467 1.949 1.00 91.31 84 GLY A CA 1
ATOM 661 C C . GLY A 1 84 ? -3.907 -21.601 0.696 1.00 91.31 84 GLY A C 1
ATOM 662 O O . GLY A 1 84 ? -3.584 -22.717 0.284 1.00 91.31 84 GLY A O 1
ATOM 663 N N . VAL A 1 85 ? -3.514 -20.482 0.078 1.00 92.88 85 VAL A N 1
ATOM 664 C CA . VAL A 1 85 ? -2.643 -20.455 -1.100 1.00 92.88 85 VAL A CA 1
ATOM 665 C C . VAL A 1 85 ? -1.181 -20.555 -0.648 1.00 92.88 85 VAL A C 1
ATOM 667 O O . VAL A 1 85 ? -0.699 -19.679 0.073 1.00 92.88 85 VAL A O 1
ATOM 670 N N . PRO A 1 86 ? -0.422 -21.586 -1.070 1.00 95.38 86 PRO A N 1
ATOM 671 C CA . PRO A 1 86 ? 0.995 -21.688 -0.731 1.00 95.38 86 PRO A CA 1
ATOM 672 C C . PRO A 1 86 ? 1.787 -20.470 -1.217 1.00 95.38 86 PRO A C 1
ATOM 674 O O . PRO A 1 86 ? 1.550 -19.977 -2.320 1.00 95.38 86 PRO A O 1
ATOM 677 N N . LYS A 1 87 ? 2.801 -20.035 -0.454 1.00 92.06 87 LYS A N 1
ATOM 678 C CA . LYS A 1 87 ? 3.645 -18.874 -0.812 1.00 92.06 87 LYS A CA 1
ATOM 679 C C . LYS A 1 87 ? 4.232 -18.959 -2.226 1.00 92.06 87 LYS A C 1
ATOM 681 O O . LYS A 1 87 ? 4.314 -17.951 -2.917 1.00 92.06 87 LYS A O 1
ATOM 686 N N . THR A 1 88 ? 4.620 -20.156 -2.667 1.00 94.88 88 THR A N 1
ATOM 687 C CA . THR A 1 88 ? 5.145 -20.394 -4.021 1.00 94.88 88 THR A CA 1
ATOM 688 C C . THR A 1 88 ? 4.091 -20.169 -5.104 1.00 94.88 88 THR A C 1
ATOM 690 O O . THR A 1 88 ? 4.404 -19.604 -6.148 1.00 94.88 88 THR A O 1
ATOM 693 N N . GLU A 1 89 ? 2.843 -20.561 -4.850 1.00 96.62 89 GLU A N 1
ATOM 694 C CA . GLU A 1 89 ? 1.727 -20.357 -5.772 1.00 96.62 89 GLU A CA 1
ATOM 695 C C . GLU A 1 89 ? 1.259 -18.898 -5.777 1.00 96.62 89 GLU A C 1
ATOM 697 O O . GLU A 1 89 ? 1.027 -18.355 -6.856 1.00 96.62 89 GLU A O 1
ATOM 702 N N . LYS A 1 90 ? 1.208 -18.233 -4.609 1.00 95.31 90 LYS A N 1
ATOM 703 C CA . LYS A 1 90 ? 0.987 -16.776 -4.512 1.00 95.31 90 LYS A CA 1
ATOM 704 C C . LYS A 1 90 ? 2.004 -16.046 -5.388 1.00 95.31 90 LYS A C 1
ATOM 706 O O . LYS A 1 90 ? 1.626 -15.361 -6.334 1.00 95.31 90 LYS A O 1
ATOM 711 N N . ARG A 1 91 ? 3.295 -16.322 -5.168 1.00 95.88 91 ARG A N 1
ATOM 712 C CA . ARG A 1 91 ? 4.392 -15.722 -5.935 1.00 95.88 91 ARG A CA 1
ATOM 713 C C . ARG A 1 91 ? 4.262 -15.970 -7.439 1.00 95.88 91 ARG A C 1
ATOM 715 O O . ARG A 1 91 ? 4.498 -15.050 -8.220 1.00 95.88 91 ARG A O 1
ATOM 722 N N . ARG A 1 92 ? 3.894 -17.188 -7.860 1.00 98.00 92 ARG A N 1
ATOM 723 C CA . ARG A 1 92 ? 3.681 -17.524 -9.279 1.00 98.00 92 ARG A CA 1
ATOM 724 C C . ARG A 1 92 ? 2.558 -16.681 -9.890 1.00 98.00 92 ARG A C 1
ATOM 726 O O . ARG A 1 92 ? 2.781 -16.067 -10.929 1.00 98.00 92 ARG A O 1
ATOM 733 N N . ARG A 1 93 ? 1.389 -16.618 -9.240 1.00 98.19 93 ARG A N 1
ATOM 734 C CA . ARG A 1 93 ? 0.221 -15.855 -9.719 1.00 98.19 93 ARG A CA 1
ATOM 735 C C . ARG A 1 93 ? 0.521 -14.366 -9.839 1.00 98.19 93 ARG A C 1
ATOM 737 O O . ARG A 1 93 ? 0.235 -13.772 -10.871 1.00 98.19 93 ARG A O 1
ATOM 744 N N . GLU A 1 94 ? 1.136 -13.783 -8.816 1.00 98.19 94 GLU A N 1
ATOM 745 C CA . GLU A 1 94 ? 1.516 -12.366 -8.820 1.00 98.19 94 GLU A CA 1
ATOM 746 C C . GLU A 1 94 ? 2.542 -12.056 -9.911 1.00 98.19 94 GLU A C 1
ATOM 748 O O . GLU A 1 94 ? 2.427 -11.055 -10.613 1.00 98.19 94 GLU A O 1
ATOM 753 N N . THR A 1 95 ? 3.526 -12.943 -10.102 1.00 98.31 95 THR A N 1
ATOM 754 C CA . THR A 1 95 ? 4.530 -12.790 -11.164 1.00 98.31 95 THR A CA 1
ATOM 755 C C . THR A 1 95 ? 3.884 -12.845 -12.547 1.00 98.31 95 THR A C 1
ATOM 757 O O . THR A 1 95 ? 4.202 -12.017 -13.396 1.00 98.31 95 THR A O 1
ATOM 760 N N . GLU A 1 96 ? 2.959 -13.779 -12.783 1.00 98.56 96 GLU A N 1
ATOM 761 C CA . GLU A 1 96 ? 2.215 -13.869 -14.047 1.00 98.56 96 GLU A CA 1
ATOM 762 C C . GLU A 1 96 ? 1.331 -12.642 -14.285 1.00 98.56 96 GLU A C 1
ATOM 764 O O . GLU A 1 96 ? 1.322 -12.103 -15.393 1.00 98.56 96 GLU A O 1
ATOM 769 N N . ALA A 1 97 ? 0.653 -12.150 -13.246 1.00 98.50 97 ALA A N 1
ATOM 770 C CA . ALA A 1 97 ? -0.117 -10.916 -13.320 1.00 98.50 97 ALA A CA 1
ATOM 771 C C . ALA A 1 97 ? 0.769 -9.716 -13.673 1.00 98.50 97 ALA A C 1
ATOM 773 O O . ALA A 1 97 ? 0.437 -8.952 -14.575 1.00 98.50 97 ALA A O 1
ATOM 774 N N . MET A 1 98 ? 1.934 -9.573 -13.038 1.00 98.56 98 MET A N 1
ATOM 775 C CA . MET A 1 98 ? 2.860 -8.484 -13.353 1.00 98.56 98 MET A CA 1
ATOM 776 C C . MET A 1 98 ? 3.468 -8.601 -14.747 1.00 98.56 98 MET A C 1
ATOM 778 O O . MET A 1 98 ? 3.640 -7.581 -15.414 1.00 98.56 98 MET A O 1
ATOM 782 N N . LEU A 1 99 ? 3.765 -9.814 -15.221 1.00 98.44 99 LEU A N 1
ATOM 783 C CA . LEU A 1 99 ? 4.205 -10.035 -16.601 1.00 98.44 99 LEU A CA 1
ATOM 784 C C . LEU A 1 99 ? 3.131 -9.598 -17.600 1.00 98.44 99 LEU A C 1
ATOM 786 O O . LEU A 1 99 ? 3.448 -8.914 -18.571 1.00 98.44 99 LEU A O 1
ATOM 790 N N . TYR A 1 100 ? 1.868 -9.939 -17.342 1.00 98.19 100 TYR A N 1
ATOM 791 C CA . TYR A 1 100 ? 0.751 -9.482 -18.161 1.00 98.19 100 TYR A CA 1
ATOM 792 C C . TYR A 1 100 ? 0.633 -7.954 -18.153 1.00 98.19 100 TYR A C 1
ATOM 794 O O . TYR A 1 100 ? 0.718 -7.333 -19.211 1.00 98.19 100 TYR A O 1
ATOM 802 N N . LEU A 1 101 ? 0.524 -7.336 -16.973 1.00 97.94 101 LEU A N 1
ATOM 803 C CA . LEU A 1 101 ? 0.357 -5.887 -16.836 1.00 97.94 101 LEU A CA 1
ATOM 804 C C . LEU A 1 101 ? 1.487 -5.113 -17.520 1.00 97.94 101 LEU A C 1
ATOM 806 O O . LEU A 1 101 ? 1.241 -4.165 -18.259 1.00 97.94 101 LEU A O 1
ATOM 810 N N . THR A 1 102 ? 2.734 -5.531 -17.316 1.00 97.56 102 THR A N 1
ATOM 811 C CA . THR A 1 102 ? 3.892 -4.835 -17.894 1.00 97.56 102 THR A CA 1
ATOM 812 C C . THR A 1 102 ? 4.062 -5.076 -19.392 1.00 97.56 102 THR A C 1
ATOM 814 O O . THR A 1 102 ? 4.688 -4.253 -20.056 1.00 97.56 102 THR A O 1
ATOM 817 N N . SER A 1 103 ? 3.458 -6.132 -19.951 1.00 96.50 103 SER A N 1
ATOM 818 C CA . SER A 1 103 ? 3.421 -6.356 -21.404 1.00 96.50 103 SER A CA 1
ATOM 819 C C . SER A 1 103 ? 2.522 -5.367 -22.157 1.00 96.50 103 SER A C 1
ATOM 821 O O . SER A 1 103 ? 2.687 -5.197 -23.363 1.00 96.50 103 SER A O 1
ATOM 823 N N . LEU A 1 104 ? 1.611 -4.685 -21.451 1.00 96.00 104 LEU A N 1
ATOM 824 C CA . LEU A 1 104 ? 0.726 -3.654 -22.010 1.00 96.00 104 LEU A CA 1
ATOM 825 C C . LEU A 1 104 ? 1.426 -2.295 -22.200 1.00 96.00 104 LEU A C 1
ATOM 827 O O . LEU A 1 104 ? 0.823 -1.353 -22.716 1.00 96.00 104 LEU A O 1
ATOM 831 N N . LEU A 1 105 ? 2.675 -2.168 -21.749 1.00 95.31 105 LEU A N 1
ATOM 832 C CA . LEU A 1 105 ? 3.439 -0.923 -21.733 1.00 95.31 105 LEU A CA 1
ATOM 833 C C . LEU A 1 105 ? 4.588 -0.949 -22.752 1.00 95.31 105 LEU A C 1
ATOM 835 O O . LEU A 1 105 ? 5.043 -2.029 -23.142 1.00 95.31 105 LEU A O 1
ATOM 839 N N . PRO A 1 106 ? 5.130 0.226 -23.135 1.00 94.88 106 PRO A N 1
ATOM 840 C CA . PRO A 1 106 ? 6.408 0.305 -23.833 1.00 94.88 106 PRO A CA 1
ATOM 841 C C . PRO A 1 106 ? 7.478 -0.537 -23.139 1.00 94.88 106 PRO A C 1
ATOM 843 O O . PRO A 1 106 ? 7.553 -0.594 -21.909 1.00 94.88 106 PRO A O 1
ATOM 846 N N . ALA A 1 107 ? 8.307 -1.211 -23.933 1.00 93.25 107 ALA A N 1
ATOM 847 C CA . ALA A 1 107 ? 9.161 -2.283 -23.433 1.00 93.25 107 ALA A CA 1
ATOM 848 C C . ALA A 1 107 ? 10.159 -1.826 -22.349 1.00 93.25 107 ALA A C 1
ATOM 850 O O . ALA A 1 107 ? 10.521 -2.610 -21.477 1.00 93.25 107 ALA A O 1
ATOM 851 N N . ASP A 1 108 ? 10.640 -0.587 -22.406 1.00 95.06 108 ASP A N 1
ATOM 852 C CA . ASP A 1 108 ? 11.497 0.025 -21.388 1.00 95.06 108 ASP A CA 1
ATOM 853 C C . ASP A 1 108 ? 10.747 0.308 -20.080 1.00 95.06 108 ASP A C 1
ATOM 855 O O . ASP A 1 108 ? 11.218 -0.107 -19.020 1.00 95.06 108 ASP A O 1
ATOM 859 N N . VAL A 1 109 ? 9.558 0.908 -20.161 1.00 95.88 109 VAL A N 1
ATOM 860 C CA . VAL A 1 109 ? 8.700 1.198 -19.001 1.00 95.88 109 VAL A CA 1
ATOM 861 C C . VAL A 1 109 ? 8.240 -0.095 -18.322 1.00 95.88 109 VAL A C 1
ATOM 863 O O . VAL A 1 109 ? 8.362 -0.242 -17.105 1.00 95.88 109 VAL A O 1
ATOM 866 N N . GLY A 1 110 ? 7.766 -1.070 -19.105 1.00 97.12 110 GLY A N 1
ATOM 867 C CA . GLY A 1 110 ? 7.349 -2.376 -18.598 1.00 97.12 110 GLY A CA 1
ATOM 868 C C . GLY A 1 110 ? 8.484 -3.108 -17.875 1.00 97.12 110 GLY A C 1
ATOM 869 O O . GLY A 1 110 ? 8.279 -3.640 -16.782 1.00 97.12 110 GLY A O 1
ATOM 870 N N . ARG A 1 111 ? 9.711 -3.069 -18.422 1.00 98.25 111 ARG A N 1
ATOM 871 C CA . ARG A 1 111 ? 10.900 -3.635 -17.761 1.00 98.25 111 ARG A CA 1
ATOM 872 C C . ARG A 1 111 ? 11.233 -2.938 -16.445 1.00 98.25 111 ARG A C 1
ATOM 874 O O . ARG A 1 111 ? 11.596 -3.628 -15.495 1.00 98.25 111 ARG A O 1
ATOM 881 N N . GLU A 1 112 ? 11.133 -1.610 -16.369 1.00 98.12 112 GLU A N 1
ATOM 882 C CA . GLU A 1 112 ? 11.390 -0.877 -15.122 1.00 98.12 112 GLU A CA 1
ATOM 883 C C . GLU A 1 112 ? 10.403 -1.291 -14.022 1.00 98.12 112 GLU A C 1
ATOM 885 O O . GLU A 1 112 ? 10.829 -1.647 -12.922 1.00 98.12 112 GLU A O 1
ATOM 890 N N . ILE A 1 113 ? 9.102 -1.307 -14.328 1.00 98.50 113 ILE A N 1
ATOM 891 C CA . ILE A 1 113 ? 8.045 -1.676 -13.372 1.00 98.50 113 ILE A CA 1
ATOM 892 C C . ILE A 1 113 ? 8.193 -3.135 -12.927 1.00 98.50 113 ILE A C 1
ATOM 894 O O . ILE A 1 113 ? 8.139 -3.428 -11.733 1.00 98.50 113 ILE A O 1
ATOM 898 N N . PHE A 1 114 ? 8.442 -4.058 -13.860 1.00 98.69 114 PHE A N 1
ATOM 899 C CA . PHE A 1 114 ? 8.657 -5.463 -13.511 1.00 98.69 114 PHE A CA 1
ATOM 900 C C . PHE A 1 114 ? 9.917 -5.659 -12.652 1.00 98.69 114 PHE A C 1
ATOM 902 O O . PHE A 1 114 ? 9.936 -6.489 -11.742 1.00 98.69 114 PHE A O 1
ATOM 909 N N . SER A 1 115 ? 10.972 -4.884 -12.914 1.00 98.69 115 SER A N 1
ATOM 910 C CA . SER A 1 115 ? 12.196 -4.894 -12.110 1.00 98.69 115 SER A CA 1
ATOM 911 C C . SER A 1 115 ? 11.938 -4.404 -10.683 1.00 98.69 115 SER A C 1
ATOM 913 O O . SER A 1 115 ? 12.347 -5.073 -9.741 1.00 98.69 115 SER A O 1
ATOM 915 N N . LEU A 1 116 ? 11.189 -3.308 -10.510 1.00 98.81 116 LEU A N 1
ATOM 916 C CA . LEU A 1 116 ? 10.768 -2.800 -9.195 1.00 98.81 116 LEU A CA 1
ATOM 917 C C . LEU A 1 116 ? 9.968 -3.843 -8.400 1.00 98.81 116 LEU A C 1
ATOM 919 O O . LEU A 1 116 ? 10.271 -4.097 -7.237 1.00 98.81 116 LEU A O 1
ATOM 923 N N . PHE A 1 117 ? 8.986 -4.486 -9.035 1.00 98.69 117 PHE A N 1
ATOM 924 C CA . PHE A 1 117 ? 8.199 -5.549 -8.404 1.00 98.69 117 PHE A CA 1
ATOM 925 C C . PHE A 1 117 ? 9.078 -6.709 -7.910 1.00 98.69 117 PHE A C 1
ATOM 927 O O . PHE A 1 117 ? 8.914 -7.196 -6.790 1.00 98.69 117 PHE A O 1
ATOM 934 N N . ASN A 1 118 ? 10.041 -7.146 -8.726 1.00 98.50 118 ASN A N 1
ATOM 935 C CA . ASN A 1 118 ? 10.965 -8.205 -8.327 1.00 98.50 118 ASN A CA 1
ATOM 936 C C . ASN A 1 118 ? 11.964 -7.755 -7.264 1.00 98.50 118 ASN A C 1
ATOM 938 O O . ASN A 1 118 ? 12.260 -8.534 -6.367 1.00 98.50 118 ASN A O 1
ATOM 942 N N . GLU A 1 119 ? 12.456 -6.520 -7.335 1.00 98.69 119 GLU A N 1
ATOM 943 C CA . GLU A 1 119 ? 13.344 -5.948 -6.324 1.00 98.69 119 GLU A CA 1
ATOM 944 C C . GLU A 1 119 ? 12.678 -5.955 -4.945 1.00 98.69 119 GLU A C 1
ATOM 946 O O . GLU A 1 119 ? 13.276 -6.442 -3.981 1.00 98.69 119 GLU A O 1
ATOM 951 N N . TYR A 1 120 ? 11.425 -5.488 -4.867 1.00 98.75 120 TYR A N 1
ATOM 952 C CA . TYR A 1 120 ? 10.650 -5.558 -3.633 1.00 98.75 120 TYR A CA 1
ATOM 953 C C . TYR A 1 120 ? 10.482 -7.009 -3.181 1.00 98.75 120 TYR A C 1
ATOM 955 O O . TYR A 1 120 ? 10.780 -7.327 -2.040 1.00 98.75 120 TYR A O 1
ATOM 963 N N . ALA A 1 121 ? 10.057 -7.921 -4.051 1.00 97.19 121 ALA A N 1
ATOM 964 C CA . ALA A 1 121 ? 9.807 -9.294 -3.626 1.00 97.19 121 ALA A CA 1
ATOM 965 C C . ALA A 1 121 ? 11.065 -10.067 -3.190 1.00 97.19 121 ALA A C 1
ATOM 967 O O . ALA A 1 121 ? 10.982 -10.942 -2.327 1.00 97.19 121 ALA A O 1
ATOM 968 N N . ASP A 1 122 ? 12.222 -9.749 -3.771 1.00 97.38 122 ASP A N 1
ATOM 969 C CA . ASP A 1 122 ? 13.500 -10.375 -3.438 1.00 97.38 122 ASP A CA 1
ATOM 970 C C . ASP A 1 122 ? 14.081 -9.875 -2.108 1.00 97.38 122 ASP A C 1
ATOM 972 O O . ASP A 1 122 ? 14.865 -10.602 -1.497 1.00 97.38 122 ASP A O 1
ATOM 976 N N . GLN A 1 123 ? 13.719 -8.664 -1.662 1.00 97.75 123 GLN A N 1
ATOM 977 C CA . GLN A 1 123 ? 14.159 -8.075 -0.387 1.00 97.75 123 GLN A CA 1
ATOM 978 C C . GLN A 1 123 ? 15.696 -8.042 -0.218 1.00 97.75 123 GLN A C 1
ATOM 980 O O . GLN A 1 123 ? 16.233 -8.354 0.846 1.00 97.75 123 GLN A O 1
ATOM 985 N N . LYS A 1 124 ? 16.422 -7.684 -1.289 1.00 97.56 124 LYS A N 1
ATOM 986 C CA . LYS A 1 124 ? 17.904 -7.661 -1.323 1.00 97.56 124 LYS A CA 1
ATOM 987 C C . LYS A 1 124 ? 18.524 -6.262 -1.307 1.00 97.56 124 LYS A C 1
ATOM 989 O O . LYS A 1 124 ? 19.714 -6.149 -1.023 1.00 97.56 124 LYS A O 1
ATOM 994 N N . THR A 1 125 ? 17.766 -5.221 -1.648 1.00 98.19 125 THR A N 1
ATOM 995 C CA . THR A 1 125 ? 18.239 -3.826 -1.666 1.00 98.19 125 THR A CA 1
ATOM 996 C C . THR A 1 125 ? 17.829 -3.102 -0.388 1.00 98.19 125 THR A 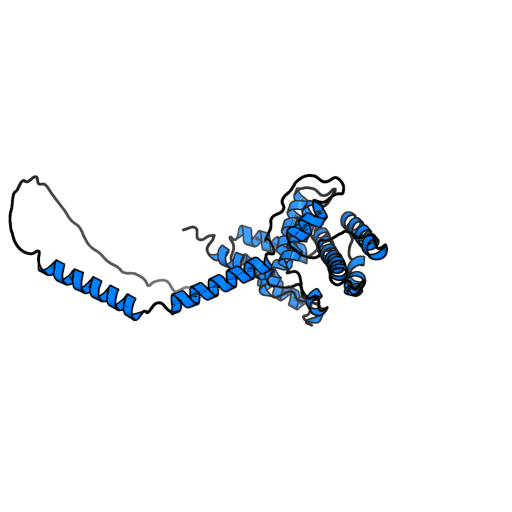C 1
ATOM 998 O O . THR A 1 125 ? 16.856 -3.482 0.265 1.00 98.19 125 THR A O 1
ATOM 1001 N N . ASN A 1 126 ? 18.563 -2.047 -0.025 1.00 97.38 126 ASN A N 1
ATOM 1002 C CA . ASN A 1 126 ? 18.228 -1.234 1.146 1.00 97.38 126 ASN A CA 1
ATOM 1003 C C . ASN A 1 126 ? 16.844 -0.594 0.989 1.00 97.38 126 ASN A C 1
ATOM 1005 O O . ASN A 1 126 ? 16.069 -0.562 1.938 1.00 97.38 126 ASN A O 1
ATOM 1009 N N . GLU A 1 127 ? 16.519 -0.139 -0.219 1.00 98.38 127 GLU A N 1
ATOM 1010 C CA . GLU A 1 127 ? 15.228 0.438 -0.568 1.00 98.38 127 GLU A CA 1
ATOM 1011 C C . GLU A 1 127 ? 14.095 -0.591 -0.444 1.00 98.38 127 GLU A C 1
ATOM 1013 O O . GLU A 1 127 ? 13.072 -0.287 0.160 1.00 98.38 127 GLU A O 1
ATOM 1018 N N . ALA A 1 1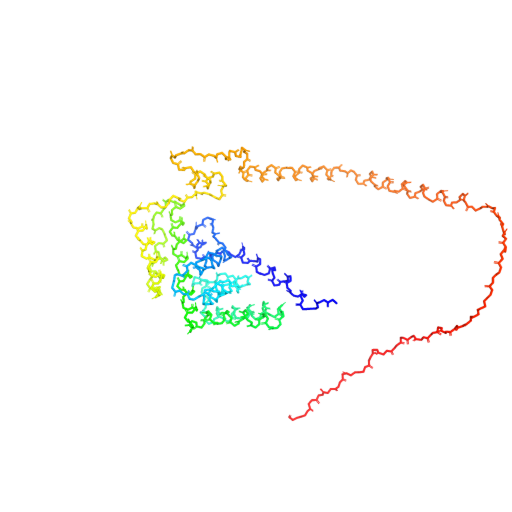28 ? 14.272 -1.825 -0.932 1.00 98.50 128 ALA A N 1
ATOM 1019 C CA . ALA A 1 128 ? 13.262 -2.877 -0.783 1.00 98.50 128 ALA A CA 1
ATOM 1020 C C . ALA A 1 128 ? 13.016 -3.254 0.684 1.00 98.50 128 ALA A C 1
ATOM 1022 O O . ALA A 1 128 ? 11.863 -3.420 1.084 1.00 98.50 128 ALA A O 1
ATOM 1023 N N . LEU A 1 129 ? 14.085 -3.356 1.482 1.00 98.19 129 LEU A N 1
ATOM 1024 C CA . LEU A 1 129 ? 13.995 -3.625 2.920 1.00 98.19 129 LEU A CA 1
ATOM 1025 C C . LEU A 1 129 ? 13.282 -2.486 3.658 1.00 98.19 129 LEU A C 1
ATOM 1027 O O . LEU A 1 129 ? 12.412 -2.733 4.488 1.00 98.19 129 LEU A O 1
ATOM 1031 N N . LEU A 1 130 ? 13.611 -1.238 3.322 1.00 98.19 130 LEU A N 1
ATOM 1032 C CA . LEU A 1 130 ? 12.979 -0.064 3.912 1.00 98.19 130 LEU A CA 1
ATOM 1033 C C . LEU A 1 130 ? 11.494 0.024 3.549 1.00 98.19 130 LEU A C 1
ATOM 1035 O O . LEU A 1 130 ? 10.665 0.265 4.418 1.00 98.19 130 LEU A O 1
ATOM 1039 N N . VAL A 1 131 ? 11.131 -0.231 2.290 1.00 98.62 131 VAL A N 1
ATOM 1040 C CA . VAL A 1 131 ? 9.723 -0.247 1.860 1.00 98.62 131 VAL A CA 1
ATOM 1041 C C . VAL A 1 131 ? 8.959 -1.401 2.507 1.00 98.62 131 VAL A C 1
ATOM 1043 O O . VAL A 1 131 ? 7.771 -1.251 2.777 1.00 98.62 131 VAL A O 1
ATOM 1046 N N . LYS A 1 132 ? 9.614 -2.523 2.833 1.00 98.69 132 LYS A N 1
ATOM 1047 C CA . LYS A 1 132 ? 8.963 -3.594 3.596 1.00 98.69 132 LYS A CA 1
ATOM 1048 C C . LYS A 1 132 ? 8.643 -3.189 5.030 1.00 98.69 132 LYS A C 1
ATOM 1050 O O . LYS A 1 132 ? 7.575 -3.530 5.533 1.00 98.69 132 LYS A O 1
ATOM 1055 N N . ASP A 1 133 ? 9.533 -2.440 5.668 1.00 98.62 133 ASP A N 1
ATOM 1056 C CA . ASP A 1 133 ? 9.251 -1.855 6.977 1.00 98.62 133 ASP A CA 1
ATOM 1057 C C . ASP A 1 133 ? 8.114 -0.828 6.901 1.00 98.62 133 ASP A C 1
ATOM 1059 O O . ASP A 1 133 ? 7.269 -0.801 7.793 1.00 98.62 133 ASP A O 1
ATOM 1063 N N . LEU A 1 134 ? 8.053 -0.023 5.831 1.00 98.69 134 LEU A N 1
ATOM 1064 C CA . LEU A 1 134 ? 6.944 0.907 5.592 1.00 98.69 134 LEU A CA 1
ATOM 1065 C C . LEU A 1 134 ? 5.606 0.188 5.389 1.00 98.69 134 LEU A C 1
ATOM 1067 O O . LEU A 1 134 ? 4.615 0.648 5.936 1.00 98.69 134 LEU A O 1
ATOM 1071 N N . ASP A 1 135 ? 5.572 -0.923 4.652 1.00 98.75 135 ASP A N 1
ATOM 1072 C CA . ASP A 1 135 ? 4.373 -1.763 4.469 1.00 98.75 135 ASP A CA 1
ATOM 1073 C C . ASP A 1 135 ? 3.846 -2.266 5.824 1.00 98.75 135 ASP A C 1
ATOM 1075 O O . ASP A 1 135 ? 2.683 -2.057 6.178 1.00 98.75 135 ASP A O 1
ATOM 1079 N N . ILE A 1 136 ? 4.739 -2.817 6.655 1.00 98.62 136 ILE A N 1
ATOM 1080 C CA . ILE A 1 136 ? 4.382 -3.259 8.010 1.00 98.62 136 ILE A CA 1
ATOM 1081 C C . ILE A 1 136 ? 3.891 -2.081 8.858 1.00 98.62 136 ILE A C 1
ATOM 1083 O O . ILE A 1 136 ? 2.874 -2.196 9.541 1.00 98.62 136 ILE A O 1
ATOM 1087 N N . PHE A 1 137 ? 4.608 -0.958 8.850 1.00 98.69 137 PHE A N 1
ATOM 1088 C CA . PHE A 1 137 ? 4.240 0.201 9.655 1.00 98.69 137 PHE A CA 1
ATOM 1089 C C . PHE A 1 137 ? 2.901 0.807 9.217 1.00 98.69 137 PHE A C 1
ATOM 1091 O O . PHE A 1 137 ? 2.091 1.125 10.084 1.00 98.69 137 PHE A O 1
ATOM 1098 N N . ASP A 1 138 ? 2.638 0.905 7.911 1.00 98.69 138 ASP A N 1
ATOM 1099 C CA . ASP A 1 138 ? 1.361 1.375 7.366 1.00 98.69 138 ASP A CA 1
ATOM 1100 C C . ASP A 1 138 ? 0.196 0.529 7.880 1.00 98.69 138 ASP A C 1
ATOM 1102 O O . ASP A 1 138 ? -0.775 1.058 8.417 1.00 98.69 138 ASP A O 1
ATOM 1106 N N . MET A 1 139 ? 0.344 -0.796 7.803 1.00 98.44 139 MET A N 1
ATOM 1107 C CA . MET A 1 139 ? -0.648 -1.747 8.290 1.00 98.44 139 MET A CA 1
ATOM 1108 C C . MET A 1 139 ? -0.905 -1.580 9.797 1.00 98.44 139 MET A C 1
ATOM 1110 O O . MET A 1 139 ? -2.052 -1.571 10.237 1.00 98.44 139 MET A O 1
ATOM 1114 N N . LEU A 1 140 ? 0.142 -1.421 10.612 1.00 98.25 140 LEU A N 1
ATOM 1115 C CA . LEU A 1 140 ? -0.009 -1.228 12.060 1.00 98.25 140 LEU A CA 1
ATOM 1116 C C . LEU A 1 140 ? -0.630 0.129 12.408 1.00 98.25 140 LEU A C 1
ATOM 1118 O O . LEU A 1 140 ? -1.443 0.222 13.331 1.00 98.25 140 LEU A O 1
ATOM 1122 N N . LEU A 1 141 ? -0.273 1.179 11.670 1.00 97.00 141 LEU A N 1
ATOM 1123 C CA . LEU A 1 141 ? -0.886 2.494 11.813 1.00 97.00 141 LEU A CA 1
ATOM 1124 C C . LEU A 1 141 ? -2.376 2.434 11.457 1.00 97.00 141 LEU A C 1
ATOM 1126 O O . LEU A 1 141 ? -3.203 2.932 12.220 1.00 97.00 141 LEU A O 1
ATOM 1130 N N . GLN A 1 142 ? -2.727 1.751 10.367 1.00 97.25 142 GLN A N 1
ATOM 1131 C CA . GLN A 1 142 ? -4.116 1.544 9.971 1.00 97.25 142 GLN A CA 1
ATOM 1132 C C . GLN A 1 142 ? -4.908 0.760 11.021 1.00 97.25 142 GLN A C 1
ATOM 1134 O O . GLN A 1 142 ? -6.055 1.104 11.311 1.00 97.25 142 GLN A O 1
ATOM 1139 N N . ALA A 1 143 ? -4.300 -0.267 11.624 1.00 96.12 143 ALA A N 1
ATOM 1140 C CA . ALA A 1 143 ? -4.922 -1.021 12.707 1.00 96.12 143 ALA A CA 1
ATOM 1141 C C . ALA A 1 143 ? -5.252 -0.117 13.904 1.00 96.12 143 ALA A C 1
ATOM 1143 O O . ALA A 1 143 ? -6.369 -0.153 14.418 1.00 96.12 143 ALA A O 1
ATOM 1144 N N . TYR A 1 144 ? -4.316 0.746 14.313 1.00 93.00 144 TYR A N 1
ATOM 1145 C CA . TYR A 1 144 ? -4.575 1.744 15.354 1.00 93.00 144 TYR A CA 1
ATOM 1146 C C . TYR A 1 144 ? -5.724 2.691 14.975 1.00 93.00 144 TYR A C 1
ATOM 1148 O O . TYR A 1 144 ? -6.595 2.960 15.801 1.00 93.00 144 TYR A O 1
ATOM 1156 N N . GLU A 1 145 ? -5.759 3.186 13.737 1.00 92.06 145 GLU A N 1
ATOM 1157 C CA . GLU A 1 145 ? -6.835 4.063 13.263 1.00 92.06 145 GLU A CA 1
ATOM 1158 C C . GLU A 1 145 ? -8.201 3.365 13.286 1.00 92.06 145 GLU A C 1
ATOM 1160 O O . GLU A 1 145 ? -9.176 3.964 13.739 1.00 92.06 145 GLU A O 1
ATOM 1165 N N . TYR A 1 146 ? -8.286 2.097 12.873 1.00 92.12 146 TYR A N 1
ATOM 1166 C CA . TYR A 1 146 ? -9.534 1.333 12.936 1.00 92.12 146 TYR A CA 1
ATOM 1167 C C . TYR A 1 146 ? -9.994 1.068 14.370 1.00 92.12 146 TYR A C 1
ATOM 1169 O O . TYR A 1 146 ? -11.166 1.297 14.671 1.00 92.12 146 TYR A O 1
ATOM 1177 N N . GLU A 1 147 ? -9.085 0.689 15.276 1.00 90.44 147 GLU A N 1
ATOM 1178 C CA . GLU A 1 147 ? -9.379 0.565 16.716 1.00 90.44 147 GLU A CA 1
ATOM 1179 C C . GLU A 1 147 ? -9.968 1.860 17.290 1.00 90.44 147 GLU A C 1
ATOM 1181 O O . GLU A 1 147 ? -10.883 1.820 18.113 1.00 90.44 147 GLU A O 1
ATOM 1186 N N . LYS A 1 148 ? -9.488 3.025 16.833 1.00 86.38 148 LYS A N 1
ATOM 1187 C CA . LYS A 1 148 ? -10.022 4.329 17.250 1.00 86.38 148 LYS A CA 1
ATOM 1188 C C . LYS A 1 148 ? -11.360 4.669 16.611 1.00 86.38 148 LYS A C 1
ATOM 1190 O O . LYS A 1 148 ? -12.247 5.143 17.313 1.00 86.38 148 LYS A O 1
ATOM 1195 N N . LEU A 1 149 ? -11.519 4.443 15.310 1.00 84.94 149 LEU A N 1
ATOM 1196 C CA . LEU A 1 149 ? -12.759 4.756 14.597 1.00 84.94 149 LEU A CA 1
ATOM 1197 C C . LEU A 1 149 ? -13.941 3.903 15.072 1.00 84.94 149 LEU A C 1
ATOM 1199 O O . LEU A 1 149 ? -15.075 4.376 15.036 1.00 84.94 149 LEU A O 1
ATOM 1203 N N . GLN A 1 150 ? -13.681 2.671 15.513 1.00 85.62 150 GLN A N 1
ATOM 1204 C CA . GLN A 1 150 ? -14.704 1.756 16.028 1.00 85.62 150 GLN A CA 1
ATOM 1205 C C . GLN A 1 150 ? -14.881 1.831 17.552 1.00 85.62 150 GLN A C 1
ATOM 1207 O O . GLN A 1 150 ? -15.760 1.160 18.081 1.00 85.62 150 GLN A O 1
ATOM 1212 N N . ASP A 1 151 ? -14.085 2.659 18.240 1.00 87.06 151 ASP A N 1
ATOM 1213 C CA . ASP A 1 151 ? -14.059 2.770 19.706 1.00 87.06 151 ASP A CA 1
ATOM 1214 C C . ASP A 1 151 ? -13.896 1.408 20.410 1.00 87.06 151 ASP A C 1
ATOM 1216 O O . ASP A 1 151 ? -14.482 1.136 21.457 1.00 87.06 151 ASP A O 1
ATOM 1220 N N . GLU A 1 152 ? -13.073 0.532 19.825 1.00 88.31 152 GLU A N 1
ATOM 1221 C CA . GLU A 1 152 ? -12.807 -0.814 20.332 1.00 88.31 152 GLU A CA 1
ATOM 1222 C C . GLU A 1 152 ? -11.290 -1.000 20.520 1.00 88.31 152 GLU A C 1
ATOM 1224 O O . GLU A 1 152 ? -10.573 -1.442 19.626 1.00 88.31 152 GLU A O 1
ATOM 1229 N N . PRO A 1 153 ? -10.720 -0.610 21.670 1.00 87.25 153 PRO A N 1
ATOM 1230 C CA . PRO A 1 153 ? -9.282 -0.725 21.878 1.00 87.25 153 PRO A CA 1
ATOM 1231 C C . PRO A 1 153 ? -8.802 -2.180 21.792 1.00 87.25 153 PRO A C 1
ATOM 1233 O O . PRO A 1 153 ? -9.380 -3.069 22.413 1.00 87.25 153 PRO A O 1
ATOM 1236 N N . LEU A 1 154 ? -7.671 -2.397 21.115 1.00 90.12 154 LEU A N 1
ATOM 1237 C CA . LEU A 1 154 ? -6.966 -3.682 21.028 1.00 90.12 154 LEU A CA 1
ATOM 1238 C C . LEU A 1 154 ? -7.658 -4.793 20.213 1.00 90.12 154 LEU A C 1
ATOM 1240 O O . LEU A 1 154 ? -7.161 -5.922 20.221 1.00 90.12 154 LEU A O 1
ATOM 1244 N N . PHE A 1 155 ? -8.746 -4.521 19.481 1.00 94.31 155 PHE A N 1
ATOM 1245 C CA . PHE A 1 155 ? -9.422 -5.563 18.690 1.00 94.31 155 PHE A CA 1
ATOM 1246 C C . PHE A 1 155 ? -8.569 -6.098 17.519 1.00 94.31 155 PHE A C 1
ATOM 1248 O O . PHE A 1 155 ? -8.785 -7.222 17.069 1.00 94.31 155 PHE A O 1
ATOM 1255 N N . LEU A 1 156 ? -7.554 -5.340 17.078 1.00 95.94 156 LEU A N 1
ATOM 1256 C CA . LEU A 1 156 ? -6.594 -5.711 16.025 1.00 95.94 156 LEU A CA 1
ATOM 1257 C C . LEU A 1 156 ? -5.200 -6.030 16.592 1.00 95.94 156 LEU A C 1
ATOM 1259 O O . LEU A 1 156 ? -4.178 -5.889 15.916 1.00 95.94 156 LEU A O 1
ATOM 1263 N N . GLN A 1 157 ? -5.126 -6.458 17.857 1.00 96.19 157 GLN A N 1
ATOM 1264 C CA . GLN A 1 157 ? -3.863 -6.778 18.533 1.00 96.19 157 GLN A CA 1
ATOM 1265 C C . GLN A 1 157 ? -3.046 -7.874 17.825 1.00 96.19 157 GLN A C 1
ATOM 1267 O O . GLN A 1 157 ? -1.820 -7.911 17.955 1.00 96.19 157 GLN A O 1
ATOM 1272 N N . ASP A 1 158 ? -3.694 -8.768 17.083 1.00 96.38 158 ASP A N 1
ATOM 1273 C CA . ASP A 1 158 ? -3.037 -9.827 16.321 1.00 96.38 158 ASP A CA 1
ATOM 1274 C C . ASP A 1 158 ? -2.080 -9.276 15.254 1.00 96.38 158 ASP A C 1
ATOM 1276 O O . ASP A 1 158 ? -0.967 -9.791 15.130 1.00 96.38 158 ASP A O 1
ATOM 1280 N N . PHE A 1 159 ? -2.429 -8.177 14.575 1.00 96.81 159 PHE A N 1
ATOM 1281 C CA . PHE A 1 159 ? -1.528 -7.500 13.629 1.00 96.81 159 PHE A CA 1
ATOM 1282 C C . PHE A 1 159 ? -0.240 -7.034 14.315 1.00 96.81 159 PHE A C 1
ATOM 1284 O O . PHE A 1 159 ? 0.866 -7.298 13.837 1.00 96.81 159 PHE A O 1
ATOM 1291 N N . PHE A 1 160 ? -0.369 -6.404 15.485 1.00 97.38 1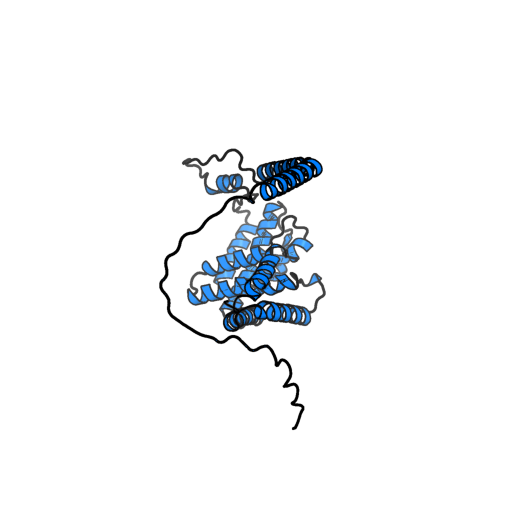60 PHE A N 1
ATOM 1292 C CA . PHE A 1 160 ? 0.779 -5.947 16.271 1.00 97.38 160 PHE A CA 1
ATOM 1293 C C . PHE A 1 160 ? 1.654 -7.116 16.726 1.00 97.38 160 PHE A C 1
ATOM 1295 O O . PHE A 1 160 ? 2.873 -7.075 16.551 1.00 97.38 160 PHE A O 1
ATOM 1302 N N . ASN A 1 161 ? 1.045 -8.178 17.257 1.00 96.75 161 ASN A N 1
ATOM 1303 C CA . ASN A 1 161 ? 1.770 -9.357 17.730 1.00 96.75 161 ASN A CA 1
ATOM 1304 C C . ASN A 1 161 ? 2.559 -10.034 16.598 1.00 96.75 161 ASN A C 1
ATOM 1306 O O . ASN A 1 161 ? 3.720 -10.410 16.782 1.00 96.75 161 ASN A O 1
ATOM 1310 N N . ASN A 1 162 ? 1.945 -10.154 15.421 1.00 96.06 162 ASN A N 1
ATOM 1311 C CA . ASN A 1 162 ? 2.498 -10.913 14.305 1.00 96.06 162 ASN A CA 1
ATOM 1312 C C . ASN A 1 162 ? 3.532 -10.133 13.485 1.00 96.06 162 ASN A C 1
ATOM 1314 O O . ASN A 1 162 ? 4.343 -10.754 12.796 1.00 96.06 162 ASN A O 1
ATOM 1318 N N . SER A 1 163 ? 3.524 -8.795 13.522 1.00 96.62 163 SER A N 1
ATOM 1319 C CA . SER A 1 163 ? 4.304 -8.005 12.558 1.00 96.62 163 SER A CA 1
ATOM 1320 C C . SER A 1 163 ? 5.216 -6.938 13.154 1.00 96.62 163 SER A C 1
ATOM 1322 O O . SER A 1 163 ? 6.249 -6.665 12.549 1.00 96.62 163 SER A O 1
ATOM 1324 N N . ALA A 1 164 ? 4.931 -6.385 14.338 1.00 96.38 164 ALA A N 1
ATOM 1325 C CA . ALA A 1 164 ? 5.716 -5.267 14.884 1.00 96.38 164 ALA A CA 1
ATOM 1326 C C . ALA A 1 164 ? 7.213 -5.596 15.055 1.00 96.38 164 ALA A C 1
ATOM 1328 O O . ALA A 1 164 ? 8.076 -4.766 14.783 1.00 96.38 164 ALA A O 1
ATOM 1329 N N . HIS A 1 165 ? 7.532 -6.834 15.438 1.00 96.75 165 HIS A N 1
ATOM 1330 C CA . HIS A 1 165 ? 8.910 -7.298 15.629 1.00 96.75 165 HIS A CA 1
ATOM 1331 C C . HIS A 1 165 ? 9.703 -7.472 14.320 1.00 96.75 165 HIS A C 1
ATOM 1333 O O . HIS A 1 165 ? 10.912 -7.691 14.368 1.00 96.75 165 HIS A O 1
ATOM 1339 N N . ASN A 1 166 ? 9.042 -7.403 13.159 1.00 97.44 166 ASN A N 1
ATOM 1340 C CA . ASN A 1 166 ? 9.683 -7.557 11.854 1.00 97.44 166 ASN A CA 1
ATOM 1341 C C . ASN A 1 166 ? 10.224 -6.242 11.279 1.00 97.44 166 ASN A C 1
ATOM 1343 O O . ASN A 1 166 ? 10.921 -6.307 10.270 1.00 97.44 166 ASN A O 1
ATOM 1347 N N . VAL A 1 167 ? 9.945 -5.095 11.912 1.00 97.94 167 VAL A N 1
ATOM 1348 C CA . VAL A 1 167 ? 10.474 -3.778 11.521 1.00 97.94 167 VAL A CA 1
ATOM 1349 C C . VAL A 1 167 ? 11.937 -3.645 11.957 1.00 97.94 167 VAL A C 1
ATOM 1351 O O . VAL A 1 167 ? 12.257 -3.804 13.141 1.00 97.94 167 VAL A O 1
ATOM 1354 N N . LYS A 1 168 ? 12.844 -3.351 11.017 1.00 95.62 168 LYS A N 1
ATOM 1355 C CA . LYS A 1 168 ? 14.304 -3.458 11.237 1.00 95.62 168 LYS A CA 1
ATOM 1356 C C . LYS A 1 168 ? 15.072 -2.147 11.126 1.00 95.62 168 LYS A C 1
ATOM 1358 O O . LYS A 1 168 ? 16.117 -2.005 11.752 1.00 95.62 168 LYS A O 1
ATOM 1363 N N . THR A 1 169 ? 14.610 -1.226 10.298 1.00 95.44 169 THR A N 1
ATOM 1364 C CA . THR A 1 169 ? 15.282 0.035 9.991 1.00 95.44 169 THR A CA 1
ATOM 1365 C C . THR A 1 169 ? 15.043 1.050 11.100 1.00 95.44 169 THR A C 1
ATOM 1367 O O . THR A 1 169 ? 13.931 1.197 11.603 1.00 95.44 169 THR A O 1
ATOM 1370 N N . GLU A 1 170 ? 16.096 1.775 11.474 1.00 95.38 170 GLU A N 1
ATOM 1371 C CA . GLU A 1 170 ? 16.085 2.697 12.617 1.00 95.38 170 GLU A CA 1
ATOM 1372 C C . GLU A 1 170 ? 14.974 3.752 12.511 1.00 95.38 170 GLU A C 1
ATOM 1374 O O . GLU A 1 170 ? 14.226 3.971 13.464 1.00 95.38 170 GLU A O 1
ATOM 1379 N N . ASN A 1 171 ? 14.813 4.349 11.326 1.00 93.81 171 ASN A N 1
ATOM 1380 C CA . ASN A 1 171 ? 13.785 5.357 11.068 1.00 93.81 171 ASN A CA 1
ATOM 1381 C C . ASN A 1 171 ? 12.373 4.823 11.357 1.00 93.81 171 ASN A C 1
ATOM 1383 O O . ASN A 1 171 ? 11.590 5.480 12.041 1.00 93.81 171 ASN A O 1
ATOM 1387 N N . VAL A 1 172 ? 12.052 3.624 10.865 1.00 97.25 172 VAL A N 1
ATOM 1388 C CA . VAL A 1 172 ? 10.704 3.057 11.005 1.00 97.25 172 VAL A CA 1
ATOM 1389 C C . VAL A 1 172 ? 10.494 2.467 12.400 1.00 97.25 172 VAL A C 1
ATOM 1391 O O . VAL A 1 172 ? 9.399 2.568 12.946 1.00 97.25 172 VAL A O 1
ATOM 1394 N N . GLN A 1 173 ? 11.541 1.940 13.043 1.00 97.62 173 GLN A N 1
ATOM 1395 C CA . GLN A 1 173 ? 11.490 1.553 14.457 1.00 97.62 173 GLN A CA 1
ATOM 1396 C C . GLN A 1 173 ? 11.174 2.747 15.364 1.00 97.62 173 GLN A C 1
ATOM 1398 O O . GLN A 1 173 ? 10.393 2.605 16.307 1.00 97.62 173 GLN A O 1
ATOM 1403 N N . HIS A 1 174 ? 11.729 3.926 15.068 1.00 95.56 174 HIS A N 1
ATOM 1404 C CA . HIS A 1 174 ? 11.405 5.146 15.804 1.00 95.56 174 HIS A CA 1
ATOM 1405 C C . HIS A 1 174 ? 9.919 5.507 15.672 1.00 95.56 174 HIS A C 1
ATOM 1407 O O . HIS A 1 174 ? 9.248 5.717 16.684 1.00 95.56 174 HIS A O 1
ATOM 1413 N N . TRP A 1 175 ? 9.379 5.511 14.449 1.00 96.06 175 TRP A N 1
ATOM 1414 C CA . TRP A 1 175 ? 7.953 5.771 14.212 1.00 96.06 175 TRP A CA 1
ATOM 1415 C C . TRP A 1 175 ? 7.052 4.727 14.880 1.00 96.06 175 TRP A C 1
ATOM 1417 O O . TRP A 1 175 ? 6.049 5.081 15.499 1.00 96.06 175 TRP A O 1
ATOM 1427 N N . LEU A 1 176 ? 7.428 3.447 14.818 1.00 96.75 176 LEU A N 1
ATOM 1428 C CA . LEU A 1 176 ? 6.709 2.369 15.492 1.00 96.75 176 LEU A CA 1
ATOM 1429 C C . LEU A 1 176 ? 6.691 2.567 17.014 1.00 96.75 176 LEU A C 1
ATOM 1431 O O . LEU A 1 176 ? 5.649 2.372 17.634 1.00 96.75 176 LEU A O 1
ATOM 1435 N N . GLY A 1 177 ? 7.800 3.005 17.617 1.00 94.88 177 GLY A N 1
ATOM 1436 C CA . GLY A 1 177 ? 7.848 3.358 19.038 1.00 94.88 177 GLY A CA 1
ATOM 1437 C C . GLY A 1 177 ? 6.832 4.446 19.398 1.00 94.88 177 GLY A C 1
ATOM 1438 O O . GLY A 1 177 ? 6.053 4.275 20.334 1.00 94.88 177 GLY A O 1
ATOM 1439 N N . GLN A 1 178 ? 6.762 5.514 18.596 1.00 92.50 178 GLN A N 1
ATOM 1440 C CA . GLN A 1 178 ? 5.782 6.589 18.788 1.00 92.50 178 GLN A CA 1
ATOM 1441 C C . GLN A 1 178 ? 4.337 6.089 18.649 1.00 92.50 178 GLN A C 1
ATOM 1443 O O . GLN A 1 178 ? 3.480 6.448 19.457 1.00 92.50 178 GLN A O 1
ATOM 1448 N N . LEU A 1 179 ? 4.063 5.230 17.662 1.00 93.69 179 LEU A N 1
ATOM 1449 C CA . LEU A 1 179 ? 2.749 4.610 17.488 1.00 93.69 179 LEU A CA 1
ATOM 1450 C C . LEU A 1 179 ? 2.359 3.765 18.710 1.00 93.69 179 LEU A C 1
ATOM 1452 O O . LEU A 1 179 ? 1.241 3.888 19.212 1.00 93.69 179 LEU A O 1
ATOM 1456 N N . MET A 1 180 ? 3.279 2.943 19.220 1.00 92.88 180 MET A N 1
ATOM 1457 C CA . MET A 1 180 ? 3.039 2.099 20.394 1.00 92.88 180 MET A CA 1
ATOM 1458 C C . MET A 1 180 ? 2.808 2.936 21.654 1.00 92.88 180 MET A C 1
ATOM 1460 O O . MET A 1 180 ? 1.896 2.634 22.427 1.00 92.88 180 MET A O 1
ATOM 1464 N N . ASP A 1 181 ? 3.553 4.026 21.835 1.00 89.88 181 ASP A N 1
ATOM 1465 C CA . ASP A 1 181 ? 3.319 4.976 22.922 1.00 89.88 181 ASP A CA 1
ATOM 1466 C C . ASP A 1 181 ? 1.926 5.603 22.818 1.00 89.88 181 ASP A C 1
ATOM 1468 O O . ASP A 1 181 ? 1.193 5.641 23.807 1.00 89.88 181 ASP A O 1
ATOM 1472 N N . CYS A 1 182 ? 1.506 6.053 21.634 1.00 85.81 182 CYS A N 1
ATOM 1473 C CA . CYS A 1 182 ? 0.167 6.606 21.412 1.00 85.81 182 CYS A CA 1
ATOM 1474 C C . CYS A 1 182 ? -0.944 5.578 21.654 1.00 85.81 182 CYS A C 1
ATOM 1476 O O . CYS A 1 182 ? -1.968 5.895 22.265 1.00 85.81 182 CYS A O 1
ATOM 1478 N N . ARG A 1 183 ? -0.734 4.334 21.221 1.00 88.44 183 ARG A N 1
ATOM 1479 C CA . ARG A 1 183 ? -1.683 3.236 21.419 1.00 88.44 183 ARG A CA 1
ATOM 1480 C C . ARG A 1 183 ? -1.828 2.850 22.894 1.00 88.44 183 ARG A C 1
ATOM 1482 O O . ARG A 1 183 ? -2.952 2.626 23.337 1.00 88.44 183 ARG A O 1
ATOM 1489 N N . ASN A 1 184 ? -0.735 2.858 23.662 1.00 85.56 184 ASN A N 1
ATOM 1490 C CA . ASN A 1 184 ? -0.706 2.412 25.061 1.00 85.56 184 ASN A CA 1
ATOM 1491 C C . ASN A 1 184 ? -0.991 3.521 26.092 1.00 85.56 184 ASN A C 1
ATOM 1493 O O . ASN A 1 184 ? -1.560 3.248 27.145 1.00 85.56 184 ASN A O 1
ATOM 1497 N N . SER A 1 185 ? -0.581 4.767 25.830 1.00 74.00 185 SER A N 1
ATOM 1498 C CA . SER A 1 185 ? -0.645 5.870 26.811 1.00 74.00 185 SER A CA 1
ATOM 1499 C C . SER A 1 185 ? -1.974 6.627 26.828 1.00 74.00 185 SER A C 1
ATOM 1501 O O . SER A 1 185 ? -2.163 7.521 27.652 1.00 74.00 185 SER A O 1
ATOM 1503 N N . GLY A 1 186 ? -2.887 6.326 25.901 1.00 61.97 186 GLY A N 1
ATOM 1504 C CA . GLY A 1 186 ? -4.141 7.064 25.752 1.00 61.97 186 GLY A CA 1
ATOM 1505 C C . GLY A 1 186 ? -3.970 8.501 25.243 1.00 61.97 186 GLY A C 1
ATOM 1506 O O . GLY A 1 186 ? -4.969 9.209 25.145 1.00 61.97 186 GLY A O 1
ATOM 1507 N N . LYS A 1 187 ? -2.750 8.945 24.883 1.00 57.69 187 LYS A N 1
ATOM 1508 C CA . LYS A 1 187 ? -2.549 10.197 24.138 1.00 57.69 187 LYS A CA 1
ATOM 1509 C C . LYS A 1 187 ? -3.292 10.101 22.806 1.00 57.69 187 LYS A C 1
ATOM 1511 O O . LYS A 1 187 ? -2.974 9.265 21.963 1.00 57.69 187 LYS A O 1
ATOM 1516 N N . GLN A 1 188 ? -4.297 10.952 22.642 1.00 57.03 188 GLN A N 1
ATOM 1517 C CA . GLN A 1 188 ? -5.150 10.966 21.462 1.00 57.03 188 GLN A CA 1
ATOM 1518 C C . GLN A 1 188 ? -4.581 11.925 20.418 1.00 57.03 188 GLN A C 1
ATOM 1520 O O . GLN A 1 188 ? -4.419 13.114 20.691 1.00 57.03 188 GLN A O 1
ATOM 1525 N N . PHE A 1 189 ? -4.342 11.428 19.207 1.00 59.34 189 PHE A N 1
ATOM 1526 C CA . PHE A 1 189 ? -4.459 12.282 18.033 1.00 59.34 189 PHE A CA 1
ATOM 1527 C C . PHE A 1 189 ? -5.956 12.467 17.766 1.00 59.34 189 PHE A C 1
ATOM 1529 O O . PHE A 1 189 ? -6.683 11.481 17.647 1.00 59.34 189 PHE A O 1
ATOM 1536 N N . GLN A 1 190 ? -6.437 13.711 17.722 1.00 56.31 190 GLN A N 1
ATOM 1537 C CA . GLN A 1 190 ? -7.807 13.983 17.287 1.00 56.31 190 GLN A CA 1
ATOM 1538 C C . GLN A 1 190 ? -7.878 13.775 15.774 1.00 56.31 190 GLN A C 1
ATOM 1540 O O . GLN A 1 190 ? -7.508 14.656 14.999 1.00 56.31 190 GLN A O 1
ATOM 1545 N N . LEU A 1 191 ? -8.310 12.587 15.359 1.00 55.44 191 LEU A N 1
ATOM 1546 C CA . LEU A 1 191 ? -8.607 12.302 13.963 1.00 55.44 191 LEU A CA 1
ATOM 1547 C C . LEU A 1 191 ? -10.067 12.679 13.670 1.00 55.44 191 LEU A C 1
ATOM 1549 O O . LEU A 1 191 ? -10.948 12.369 14.475 1.00 55.44 191 LEU A O 1
ATOM 1553 N N . PRO A 1 192 ? -10.353 13.319 12.526 1.00 55.03 192 PRO A N 1
ATOM 1554 C CA . PRO A 1 192 ? -11.719 13.490 12.056 1.00 55.03 192 PRO A CA 1
ATOM 1555 C C . PRO A 1 192 ? -12.410 12.131 11.916 1.00 55.03 192 PRO A C 1
ATOM 1557 O O . PRO A 1 192 ? -11.876 11.221 11.288 1.00 55.03 192 PRO A O 1
ATOM 1560 N N . SER A 1 193 ? -13.608 11.998 12.484 1.00 54.75 193 SER A N 1
ATOM 1561 C CA . SER A 1 193 ? -14.385 10.749 12.457 1.00 54.75 193 SER A CA 1
ATOM 1562 C C . SER A 1 193 ? -14.946 10.397 11.073 1.00 54.75 193 SER A C 1
ATOM 1564 O O . SER A 1 193 ? -15.430 9.284 10.859 1.00 54.75 193 SER A O 1
ATOM 1566 N N . ASP A 1 194 ? -14.891 11.326 10.118 1.00 57.28 194 ASP A N 1
ATOM 1567 C CA . ASP A 1 194 ? -15.236 11.090 8.724 1.00 57.28 194 ASP A CA 1
ATOM 1568 C C . ASP A 1 194 ? -14.444 11.997 7.766 1.00 57.28 194 ASP A C 1
ATOM 1570 O O . ASP A 1 194 ? -13.809 12.982 8.148 1.00 57.28 194 ASP A O 1
ATOM 1574 N N . SER A 1 195 ? -14.504 11.659 6.475 1.00 55.25 195 SER A N 1
ATOM 1575 C CA . SER A 1 195 ? -13.929 12.458 5.389 1.00 55.25 195 SER A CA 1
ATOM 1576 C C . SER A 1 195 ? -14.762 13.702 5.049 1.00 55.25 195 SER A C 1
ATOM 1578 O O . SER A 1 195 ? -14.519 14.355 4.029 1.00 55.25 195 SER A O 1
ATOM 1580 N N . ASN A 1 196 ? -15.771 14.040 5.866 1.00 56.12 196 ASN A N 1
ATOM 1581 C CA . ASN A 1 196 ? -16.560 15.239 5.651 1.00 56.12 196 ASN A CA 1
ATOM 1582 C C . ASN A 1 196 ? -15.656 16.447 5.880 1.00 56.12 196 ASN A C 1
ATOM 1584 O O . ASN A 1 196 ? -15.092 16.641 6.958 1.00 56.12 196 ASN A O 1
ATOM 1588 N N . LEU A 1 197 ? -15.562 17.294 4.857 1.00 53.16 197 LEU A N 1
ATOM 1589 C CA . LEU A 1 197 ? -14.770 18.514 4.897 1.00 53.16 197 LEU A CA 1
ATOM 1590 C C . LEU A 1 197 ? -15.101 19.360 6.139 1.00 53.16 197 LEU A C 1
ATOM 1592 O O . LEU A 1 197 ? -14.201 19.922 6.742 1.00 53.16 197 LEU A O 1
ATOM 1596 N N . ASN A 1 198 ? -16.357 19.397 6.590 1.00 52.78 198 ASN A N 1
ATOM 1597 C CA . ASN A 1 198 ? -16.730 20.149 7.788 1.00 52.78 198 ASN A CA 1
ATOM 1598 C C . ASN A 1 198 ? -16.186 19.538 9.090 1.00 52.78 198 ASN A C 1
ATOM 1600 O O . ASN A 1 198 ? -15.904 20.287 10.021 1.00 52.78 198 ASN A O 1
ATOM 1604 N N . THR A 1 199 ? -16.030 18.216 9.175 1.00 55.78 199 THR A N 1
ATOM 1605 C CA . THR A 1 199 ? -15.436 17.528 10.336 1.00 55.78 199 THR A CA 1
ATOM 1606 C C . THR A 1 199 ? -13.923 17.722 10.351 1.00 55.78 199 THR A C 1
ATOM 1608 O O . THR A 1 199 ? -13.351 18.073 11.382 1.00 55.78 199 THR A O 1
ATOM 1611 N N . ILE A 1 200 ? -13.285 17.593 9.183 1.00 56.03 200 ILE A N 1
ATOM 1612 C CA . ILE A 1 200 ? -11.846 17.820 9.003 1.00 56.03 200 ILE A CA 1
ATOM 1613 C C . ILE A 1 200 ? -11.482 19.280 9.309 1.00 56.03 200 ILE A C 1
ATOM 1615 O O . ILE A 1 200 ? -10.576 19.539 10.099 1.00 56.03 200 ILE A O 1
ATOM 1619 N N . LEU A 1 201 ? -12.210 20.246 8.732 1.00 53.03 201 LEU A N 1
ATOM 1620 C CA . LEU A 1 201 ? -11.957 21.671 8.957 1.00 53.03 201 LEU A CA 1
ATOM 1621 C C . LEU A 1 201 ? -12.186 22.053 10.425 1.00 53.03 201 LEU A C 1
ATOM 1623 O O . LEU A 1 201 ? -11.403 22.836 10.951 1.00 53.03 201 LEU A O 1
ATOM 1627 N N . LYS A 1 202 ? -13.190 21.476 11.107 1.00 55.53 202 LYS A N 1
ATOM 1628 C CA . LYS A 1 202 ? -13.420 21.680 12.550 1.00 55.53 202 LYS A CA 1
ATOM 1629 C C . LYS A 1 202 ? -12.255 21.215 13.421 1.00 55.53 202 LYS A C 1
ATOM 1631 O O . LYS A 1 202 ? -11.933 21.908 14.374 1.00 55.53 202 LYS A O 1
ATOM 1636 N N . HIS A 1 203 ? -11.632 20.081 13.111 1.00 51.56 203 HIS A N 1
ATOM 1637 C CA . HIS A 1 203 ? -10.507 19.581 13.907 1.00 51.56 203 HIS A CA 1
ATOM 1638 C C . HIS A 1 203 ? -9.175 20.279 13.612 1.00 51.56 203 HIS A C 1
ATOM 1640 O O . HIS A 1 203 ? -8.346 20.377 14.508 1.00 51.56 203 HIS A O 1
ATOM 1646 N N . ILE A 1 204 ? -8.952 20.756 12.382 1.00 52.59 204 ILE A N 1
ATOM 1647 C CA . ILE A 1 204 ? -7.636 21.268 11.951 1.00 52.59 204 ILE A CA 1
ATOM 1648 C C . ILE A 1 204 ? -7.558 22.801 11.960 1.00 52.59 204 ILE A C 1
ATOM 1650 O O . ILE A 1 204 ? -6.500 23.353 12.247 1.00 52.59 204 ILE A O 1
ATOM 1654 N N . LEU A 1 205 ? -8.646 23.507 11.635 1.00 48.59 205 LEU A N 1
ATOM 1655 C CA . LEU A 1 205 ? -8.632 24.969 11.457 1.00 48.59 205 LEU A CA 1
ATOM 1656 C C . LEU A 1 205 ? -9.279 25.754 12.605 1.00 48.59 205 LEU A C 1
ATOM 1658 O O . LEU A 1 205 ? -9.253 26.982 12.577 1.00 48.59 205 LEU A O 1
ATOM 1662 N N . TYR A 1 206 ? -9.861 25.082 13.600 1.00 49.91 206 TYR A N 1
ATOM 1663 C CA . TYR A 1 206 ? -10.455 25.733 14.773 1.00 49.91 206 TYR A CA 1
ATOM 1664 C C . TYR A 1 206 ? -9.604 25.471 16.022 1.00 49.91 206 TYR A C 1
ATOM 1666 O O . TYR A 1 206 ? -10.002 24.767 16.943 1.00 49.91 206 TYR A O 1
ATOM 1674 N N . ASP A 1 207 ? -8.412 26.059 16.020 1.00 39.19 207 ASP A N 1
ATOM 1675 C CA . ASP A 1 207 ? -7.634 26.381 17.220 1.00 39.19 207 ASP A CA 1
ATOM 1676 C C . ASP A 1 207 ? -8.348 27.494 18.031 1.00 39.19 207 ASP A C 1
ATOM 1678 O O . ASP A 1 207 ? -9.058 28.337 17.467 1.00 39.19 207 ASP A O 1
ATOM 1682 N N . GLU A 1 208 ? -8.157 27.481 19.358 1.00 43.66 208 GLU A N 1
ATOM 1683 C CA . GLU A 1 208 ? -8.709 28.376 20.394 1.00 43.66 208 GLU A CA 1
ATOM 1684 C C . GLU A 1 208 ? -8.569 29.901 20.158 1.00 43.66 208 GLU A C 1
ATOM 1686 O O . GLU A 1 208 ? -9.133 30.682 20.925 1.00 43.66 208 GLU A O 1
ATOM 1691 N N . GLN A 1 209 ? -7.866 30.369 19.123 1.00 38.41 209 GLN A N 1
ATOM 1692 C CA . GLN A 1 209 ? -7.615 31.803 18.884 1.00 38.41 209 GLN A CA 1
ATOM 1693 C C . GLN A 1 209 ? -8.414 32.441 17.740 1.00 38.41 209 GLN A C 1
ATOM 1695 O O . GLN A 1 209 ? -8.196 33.609 17.419 1.00 38.41 209 GLN A O 1
ATOM 1700 N N . GLY A 1 210 ? -9.383 31.719 17.174 1.00 47.38 210 GLY A N 1
ATOM 1701 C CA . GLY A 1 210 ? -10.489 32.290 16.406 1.00 47.38 210 GLY A CA 1
ATOM 1702 C C . GLY A 1 210 ? -10.104 33.271 15.297 1.00 47.38 210 GLY A C 1
ATOM 1703 O O . GLY A 1 210 ? -10.321 34.462 15.465 1.00 47.38 210 GLY A O 1
ATOM 1704 N N . TYR A 1 211 ? -9.677 32.790 14.122 1.00 37.34 211 TYR A N 1
ATOM 1705 C CA . TYR A 1 211 ? -9.716 33.597 12.892 1.00 37.34 211 TYR A CA 1
ATOM 1706 C C . TYR A 1 211 ? -9.965 32.777 11.601 1.00 37.34 211 TYR A C 1
ATOM 1708 O O . TYR A 1 211 ? -9.276 31.810 11.306 1.00 37.34 211 TYR A O 1
ATOM 1716 N N . PHE A 1 212 ? -10.940 33.287 10.827 1.00 41.09 212 PHE A N 1
ATOM 1717 C CA . PHE A 1 212 ? -11.278 33.128 9.394 1.00 41.09 212 PHE A CA 1
ATOM 1718 C C . PHE A 1 212 ? -11.937 31.847 8.818 1.00 41.09 212 PHE A C 1
ATOM 1720 O O . PHE A 1 212 ? -11.354 31.065 8.080 1.00 41.09 212 PHE A O 1
ATOM 1727 N N . LEU A 1 213 ? -13.260 31.778 9.039 1.00 41.81 213 LEU A N 1
ATOM 1728 C CA . LEU A 1 213 ? -14.347 31.767 8.032 1.00 41.81 213 LEU A CA 1
ATOM 1729 C C . LEU A 1 213 ? -14.108 31.079 6.667 1.00 41.81 213 LEU A C 1
ATOM 1731 O O . LEU A 1 213 ? -13.892 31.745 5.658 1.00 41.81 213 LEU A O 1
ATOM 1735 N N . TYR A 1 214 ? -14.431 29.787 6.597 1.00 39.41 214 TYR A N 1
ATOM 1736 C CA . TYR A 1 214 ? -15.284 29.263 5.522 1.00 39.41 214 TYR A CA 1
ATOM 1737 C C . TYR A 1 214 ? -16.391 28.409 6.1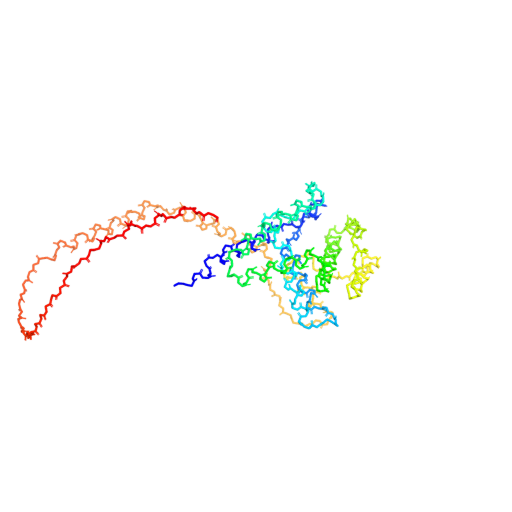41 1.00 39.41 214 TYR A C 1
ATOM 1739 O O . TYR A 1 214 ? -16.334 27.184 6.173 1.00 39.41 214 TYR A O 1
ATOM 1747 N N . ASN A 1 215 ? -17.436 29.074 6.636 1.00 40.22 215 ASN A N 1
ATOM 1748 C CA . ASN A 1 215 ? -18.725 28.412 6.784 1.00 40.22 215 ASN A CA 1
ATOM 1749 C C . ASN A 1 215 ? -19.212 28.130 5.355 1.00 40.22 215 ASN A C 1
ATOM 1751 O O . ASN A 1 215 ? -19.676 29.045 4.678 1.00 40.22 215 ASN A O 1
ATOM 1755 N N . LEU A 1 216 ? -19.052 26.899 4.866 1.00 43.59 216 LEU A N 1
ATOM 1756 C CA . LEU A 1 216 ? -19.709 26.432 3.644 1.00 43.59 216 LEU A CA 1
ATOM 1757 C C . LEU A 1 216 ? -21.019 25.739 4.052 1.00 43.59 216 LEU A C 1
ATOM 1759 O O . LEU A 1 216 ? -21.025 24.523 4.275 1.00 43.59 216 LEU A O 1
ATOM 1763 N N . PRO A 1 217 ? -22.137 26.476 4.203 1.00 40.66 217 PRO A N 1
ATOM 1764 C CA . PRO A 1 217 ? -23.421 25.859 4.497 1.00 40.66 217 PRO A CA 1
ATOM 1765 C C . PRO A 1 217 ? -23.798 24.880 3.375 1.00 40.66 217 PRO A C 1
ATOM 1767 O O . PRO A 1 217 ? -23.791 25.232 2.198 1.00 40.66 217 PRO A O 1
ATOM 1770 N N . GLY A 1 218 ? -24.138 23.640 3.742 1.00 46.12 218 GLY A N 1
ATOM 1771 C CA . GLY A 1 218 ? -24.717 22.652 2.819 1.00 46.12 218 GLY A CA 1
ATOM 1772 C C . GLY A 1 218 ? -23.773 21.590 2.237 1.00 46.12 218 GLY A C 1
ATOM 1773 O O . GLY A 1 218 ? -24.204 20.832 1.367 1.00 46.12 218 GLY A O 1
ATOM 1774 N N . ASN A 1 219 ? -22.532 21.484 2.722 1.00 47.50 219 ASN A N 1
ATOM 1775 C CA . ASN A 1 219 ? -21.524 20.534 2.225 1.00 47.50 219 ASN A CA 1
ATOM 1776 C C . ASN A 1 219 ? -21.531 19.144 2.894 1.00 47.50 219 ASN A C 1
ATOM 1778 O O . ASN A 1 219 ? -20.496 18.486 2.959 1.00 47.50 219 ASN A O 1
ATOM 1782 N N . ASP A 1 220 ? -22.684 18.646 3.348 1.00 56.81 220 ASP A N 1
ATOM 1783 C CA . ASP A 1 220 ? -22.801 17.195 3.517 1.00 56.81 220 ASP A CA 1
ATOM 1784 C C . ASP A 1 220 ? -22.798 16.551 2.121 1.00 56.81 220 ASP A C 1
ATOM 1786 O O . ASP A 1 220 ? -23.777 16.633 1.370 1.00 56.81 220 ASP A O 1
ATOM 1790 N N . LEU A 1 221 ? -21.656 15.959 1.756 1.00 53.91 221 LEU A N 1
ATOM 1791 C CA . LEU A 1 221 ? -21.456 15.268 0.484 1.00 53.91 221 LEU A CA 1
ATOM 1792 C C . LEU A 1 221 ? -22.501 14.172 0.275 1.00 53.91 221 LEU A C 1
ATOM 1794 O O . LEU A 1 221 ? -22.890 13.939 -0.868 1.00 53.91 221 LEU A O 1
ATOM 1798 N N . ARG A 1 222 ? -23.005 13.558 1.354 1.00 51.94 222 ARG A N 1
ATOM 1799 C CA . ARG A 1 222 ? -24.032 12.520 1.279 1.00 51.94 222 ARG A CA 1
ATOM 1800 C C . ARG A 1 222 ? -25.394 13.110 0.937 1.00 51.94 222 ARG A C 1
ATOM 1802 O O . ARG A 1 222 ? -25.947 12.756 -0.096 1.00 51.94 222 ARG A O 1
ATOM 1809 N N . SER A 1 223 ? -25.842 14.132 1.666 1.00 57.62 223 SER A N 1
ATOM 1810 C CA . SER A 1 223 ? -27.040 14.906 1.306 1.00 57.62 223 SER A CA 1
ATOM 1811 C C . SER A 1 223 ? -26.975 15.496 -0.111 1.00 57.62 223 SER A C 1
ATOM 1813 O O . SER A 1 223 ? -27.990 15.605 -0.799 1.00 57.62 223 SER A O 1
ATOM 1815 N N . LYS A 1 224 ? -25.791 15.920 -0.575 1.00 64.06 224 LYS A N 1
ATOM 1816 C CA . LYS A 1 224 ? -25.600 16.412 -1.948 1.00 64.06 224 LYS A CA 1
ATOM 1817 C C . LYS A 1 224 ? -25.677 15.275 -2.970 1.00 64.06 224 LYS A C 1
ATOM 1819 O O . LYS A 1 224 ? -26.299 15.467 -4.013 1.00 64.06 224 LYS A O 1
ATOM 1824 N N . ALA A 1 225 ? -25.088 14.117 -2.676 1.00 62.59 225 ALA A N 1
ATOM 1825 C CA . ALA A 1 225 ? -25.176 12.924 -3.511 1.00 62.59 225 ALA A CA 1
ATOM 1826 C C . ALA A 1 225 ? -26.621 12.419 -3.629 1.00 62.59 225 ALA A C 1
ATOM 1828 O O . ALA A 1 225 ? -27.057 12.143 -4.743 1.00 62.59 225 ALA A O 1
ATOM 1829 N N . ASP A 1 226 ? -27.377 12.397 -2.529 1.00 68.38 226 ASP A N 1
ATOM 1830 C CA . ASP A 1 226 ? -28.788 11.997 -2.509 1.00 68.38 226 ASP A CA 1
ATOM 1831 C C . ASP A 1 226 ? -29.644 12.947 -3.363 1.00 68.38 226 ASP A C 1
ATOM 1833 O O . ASP A 1 226 ? -30.363 12.498 -4.254 1.00 68.38 226 ASP A O 1
ATOM 1837 N N . ARG A 1 227 ? -29.466 14.271 -3.212 1.00 74.06 227 ARG A N 1
ATOM 1838 C CA . ARG A 1 227 ? -30.132 15.271 -4.072 1.00 74.06 227 ARG A CA 1
ATOM 1839 C C . ARG A 1 227 ? -29.805 15.085 -5.556 1.00 74.06 227 ARG A C 1
ATOM 1841 O O . ARG A 1 227 ? -30.694 15.197 -6.395 1.00 74.06 227 ARG A O 1
ATOM 1848 N N . ILE A 1 228 ? -28.544 14.803 -5.895 1.00 75.06 228 ILE A N 1
ATOM 1849 C CA . ILE A 1 228 ? -28.124 14.550 -7.284 1.00 75.06 228 ILE A CA 1
ATOM 1850 C C . ILE A 1 228 ? -28.717 13.232 -7.801 1.00 75.06 228 ILE A C 1
ATOM 1852 O O . ILE A 1 228 ? -29.128 13.156 -8.959 1.00 75.06 228 ILE A O 1
ATOM 1856 N N . ALA A 1 229 ? -28.776 12.189 -6.972 1.00 71.94 229 ALA A N 1
ATOM 1857 C CA . ALA A 1 229 ? -29.379 10.911 -7.332 1.00 71.94 229 ALA A CA 1
ATOM 1858 C C . ALA A 1 229 ? -30.885 11.058 -7.597 1.00 71.94 229 ALA A C 1
ATOM 1860 O O . ALA A 1 229 ? -31.388 10.515 -8.583 1.00 71.94 229 ALA A O 1
ATOM 1861 N N . ASP A 1 230 ? -31.586 11.845 -6.782 1.00 77.06 230 ASP A N 1
ATOM 1862 C CA . ASP A 1 230 ? -33.002 12.155 -6.974 1.00 77.06 230 ASP A CA 1
ATOM 1863 C C . ASP A 1 230 ? -33.242 12.993 -8.236 1.00 77.06 230 ASP A C 1
ATOM 1865 O O . ASP A 1 230 ? -34.132 12.667 -9.023 1.00 77.06 230 ASP A O 1
ATOM 1869 N N . GLN A 1 231 ? -32.392 13.991 -8.507 1.00 81.62 231 GLN A N 1
ATOM 1870 C CA . GLN A 1 231 ? -32.425 14.759 -9.759 1.00 81.62 231 GLN A CA 1
ATOM 1871 C C . GLN A 1 231 ? -32.196 13.870 -10.991 1.00 81.62 231 GLN A C 1
ATOM 1873 O O . GLN A 1 231 ? -32.902 14.004 -11.989 1.00 81.62 231 GLN A O 1
ATOM 1878 N N . ARG A 1 232 ? -31.259 12.912 -10.928 1.00 81.69 232 ARG A N 1
ATOM 1879 C CA . ARG A 1 232 ? -31.024 11.943 -12.016 1.00 81.69 232 ARG A CA 1
ATOM 1880 C C . ARG A 1 232 ? -32.229 11.030 -12.244 1.00 81.69 232 ARG A C 1
ATOM 1882 O O . ARG A 1 232 ? -32.583 10.774 -13.392 1.00 81.69 232 ARG A O 1
ATOM 1889 N N . LYS A 1 233 ? -32.882 10.566 -11.172 1.00 79.81 233 LYS A N 1
ATOM 1890 C CA . LYS A 1 233 ? -34.120 9.771 -11.264 1.00 79.81 233 LYS A CA 1
ATOM 1891 C C . LYS A 1 233 ? -35.272 10.580 -11.867 1.00 79.81 233 LYS A C 1
ATOM 1893 O O . LYS A 1 233 ? -36.051 10.025 -12.638 1.00 79.81 233 LYS A O 1
ATOM 1898 N N . GLN A 1 234 ? -35.380 11.869 -11.539 1.00 77.38 234 GLN A N 1
ATOM 1899 C CA . GLN A 1 234 ? -36.373 12.772 -12.133 1.00 77.38 234 GLN A CA 1
ATOM 1900 C C . GLN A 1 234 ? -36.108 12.990 -13.629 1.00 77.38 234 GLN A C 1
ATOM 1902 O O . GLN A 1 234 ? -37.007 12.753 -14.429 1.00 77.38 234 GLN A O 1
ATOM 1907 N N . GLN A 1 235 ? -34.865 13.281 -14.029 1.00 75.88 235 GLN A N 1
ATOM 1908 C CA . GLN A 1 235 ? -34.491 13.428 -15.445 1.00 75.88 235 GLN A CA 1
ATOM 1909 C C . GLN A 1 235 ? -34.696 12.141 -16.262 1.00 75.88 235 GLN A C 1
ATOM 1911 O O . GLN A 1 235 ? -35.122 12.195 -17.412 1.00 75.88 235 GLN A O 1
ATOM 1916 N N . GLN A 1 236 ? -34.435 10.961 -15.688 1.00 72.69 236 GLN A N 1
ATOM 1917 C CA . GLN A 1 236 ? -34.722 9.684 -16.359 1.00 72.69 236 GLN A CA 1
ATOM 1918 C C . GLN A 1 236 ? -36.229 9.425 -16.519 1.00 72.69 236 GLN A C 1
ATOM 1920 O O . GLN A 1 236 ? -36.647 8.865 -17.534 1.00 72.69 236 GLN A O 1
ATOM 1925 N N . LYS A 1 237 ? -37.059 9.845 -15.556 1.00 71.50 237 LYS A N 1
ATOM 1926 C CA . LYS A 1 237 ? -38.525 9.792 -15.682 1.00 71.50 237 LYS A CA 1
ATOM 1927 C C . LYS A 1 237 ? -39.044 10.761 -16.744 1.00 71.50 237 LYS A C 1
ATOM 1929 O O . LYS A 1 237 ? -39.882 10.372 -17.546 1.00 71.50 237 LYS A O 1
ATOM 1934 N N . GLU A 1 238 ? -38.505 11.974 -16.802 1.00 67.44 238 GLU A N 1
ATOM 1935 C CA . GLU A 1 238 ? -38.855 12.958 -17.833 1.00 67.44 238 GLU A CA 1
ATOM 1936 C C . GLU A 1 238 ? -38.473 12.455 -19.233 1.00 67.44 238 GLU A C 1
ATOM 1938 O O . GLU A 1 238 ? -39.323 12.429 -20.121 1.00 67.44 238 GLU A O 1
ATOM 1943 N N . ASN A 1 239 ? -37.258 11.920 -19.408 1.00 63.28 239 ASN A N 1
ATOM 1944 C CA . ASN A 1 239 ? -36.798 11.364 -20.688 1.00 63.28 239 ASN A CA 1
ATOM 1945 C C . ASN A 1 239 ? -37.544 10.091 -21.123 1.00 63.28 239 ASN A C 1
ATOM 1947 O O . ASN A 1 239 ? -37.628 9.823 -22.317 1.00 63.28 239 ASN A O 1
ATOM 1951 N N . SER A 1 240 ? -38.084 9.305 -20.186 1.00 59.22 240 SER A N 1
ATOM 1952 C CA . SER A 1 240 ? -38.923 8.135 -20.504 1.00 59.22 240 SER A CA 1
ATOM 1953 C C . SER A 1 240 ? -40.399 8.481 -20.726 1.00 59.22 240 SER A C 1
ATOM 1955 O O . SER A 1 240 ? -41.128 7.660 -21.275 1.00 59.22 240 SER A O 1
ATOM 1957 N N . SER A 1 241 ? -40.832 9.690 -20.347 1.00 57.53 241 SER A N 1
ATOM 1958 C CA . SER A 1 241 ? -42.163 10.231 -20.663 1.00 57.53 241 SER A CA 1
ATOM 1959 C C . SER A 1 241 ? -42.230 11.005 -21.981 1.00 57.53 241 SER A C 1
ATOM 1961 O O . SER A 1 241 ? -43.322 11.385 -22.398 1.00 57.53 241 SER A O 1
ATOM 1963 N N . VAL A 1 242 ? -41.090 11.243 -22.643 1.00 58.84 242 VAL A N 1
ATOM 1964 C CA . VAL A 1 242 ? -41.085 11.827 -23.987 1.00 58.84 242 VAL A CA 1
ATOM 1965 C C . VAL A 1 242 ? -41.668 10.799 -24.948 1.00 58.84 242 VAL A C 1
ATOM 1967 O O . VAL A 1 242 ? -41.080 9.738 -25.172 1.00 58.84 242 VAL A O 1
ATOM 1970 N N . ASP A 1 243 ? -42.832 11.114 -25.511 1.00 58.53 243 ASP A N 1
ATOM 1971 C CA . ASP A 1 243 ? -43.523 10.227 -26.430 1.00 58.53 243 ASP A CA 1
ATOM 1972 C C . ASP A 1 243 ? -42.713 10.068 -27.724 1.00 58.53 243 ASP A C 1
ATOM 1974 O O . ASP A 1 243 ? -42.674 10.942 -28.595 1.00 58.53 243 ASP A O 1
ATOM 1978 N N . THR A 1 244 ? -42.013 8.940 -27.844 1.00 58.34 244 THR A N 1
ATOM 1979 C CA . THR A 1 244 ? -41.177 8.632 -29.015 1.00 58.34 244 THR A CA 1
ATOM 1980 C C . THR A 1 244 ? -41.974 8.650 -30.325 1.00 58.34 244 THR A C 1
ATOM 1982 O O . THR A 1 244 ? -41.395 8.913 -31.383 1.00 58.34 244 THR A O 1
ATOM 1985 N N . THR A 1 245 ? -43.300 8.468 -30.272 1.00 57.81 245 THR A N 1
ATOM 1986 C CA . THR A 1 245 ? -44.190 8.625 -31.428 1.00 57.81 245 THR A CA 1
ATOM 1987 C C . THR A 1 245 ? -44.328 10.070 -31.905 1.00 57.81 245 THR A C 1
ATOM 1989 O O . THR A 1 245 ? -44.421 10.281 -33.115 1.00 57.81 245 THR A O 1
ATOM 1992 N N . GLU A 1 246 ? -44.257 11.073 -31.027 1.00 60.78 246 GLU A N 1
ATOM 1993 C CA . GLU A 1 246 ? -44.305 12.488 -31.419 1.00 60.78 246 GLU A CA 1
ATOM 1994 C C . GLU A 1 246 ? -42.989 12.936 -32.079 1.00 60.78 246 GLU A C 1
ATOM 1996 O O . GLU A 1 246 ? -43.001 13.597 -33.121 1.00 60.78 246 GLU A O 1
ATOM 2001 N N . LEU A 1 247 ? -41.848 12.482 -31.547 1.00 57.44 247 LEU A N 1
ATOM 2002 C CA . LEU A 1 247 ? -40.523 12.697 -32.144 1.00 57.44 247 LEU A CA 1
ATOM 2003 C C . LEU A 1 247 ? -40.402 12.053 -33.532 1.00 57.44 247 LEU A C 1
ATOM 2005 O O . LEU A 1 247 ? -39.930 12.704 -34.465 1.00 57.44 247 LEU A O 1
ATOM 2009 N N . LEU A 1 248 ? -40.876 10.813 -33.696 1.00 56.81 248 LEU A N 1
ATOM 2010 C CA . LEU A 1 248 ? -40.895 10.127 -34.993 1.00 56.81 248 LEU A CA 1
ATOM 2011 C C . LEU A 1 248 ? -41.889 10.771 -35.971 1.00 56.81 248 LEU A C 1
ATOM 2013 O O . LEU A 1 248 ? -41.552 10.954 -37.139 1.00 56.81 248 LEU A O 1
ATOM 2017 N N . SER A 1 249 ? -43.073 11.187 -35.507 1.00 63.62 249 SER A N 1
ATOM 2018 C CA . SER A 1 249 ? -44.046 11.951 -36.308 1.00 63.62 249 SER A CA 1
ATOM 2019 C C . SER A 1 249 ? -43.435 13.246 -36.850 1.00 63.62 249 SER A C 1
ATOM 2021 O O . SER A 1 249 ? -43.593 13.564 -38.029 1.00 63.62 249 SER A O 1
ATOM 2023 N N . ASN A 1 250 ? -42.708 13.985 -36.010 1.00 66.31 250 ASN A N 1
ATOM 2024 C CA . ASN A 1 250 ? -42.087 15.248 -36.400 1.00 66.31 250 ASN A CA 1
ATOM 2025 C C . ASN A 1 250 ? -40.898 15.037 -37.350 1.00 66.31 250 ASN A C 1
ATOM 2027 O O . ASN A 1 250 ? -40.728 15.821 -38.285 1.00 66.31 250 ASN A O 1
ATOM 2031 N N . LEU A 1 251 ? -40.140 13.946 -37.189 1.00 61.69 251 LEU A N 1
ATOM 2032 C CA . LEU A 1 251 ? -39.090 13.555 -38.134 1.00 61.69 251 LEU A CA 1
ATOM 2033 C C . LEU A 1 251 ? -39.671 13.199 -39.515 1.00 61.69 251 LEU A C 1
ATOM 2035 O O . LEU A 1 251 ? -39.181 13.679 -40.535 1.00 61.69 251 LEU A O 1
ATOM 2039 N N . VAL A 1 252 ? -40.750 12.408 -39.552 1.00 62.84 252 VAL A N 1
ATOM 2040 C CA . VAL A 1 252 ? -41.416 11.991 -40.799 1.00 62.84 252 VAL A CA 1
ATOM 2041 C C . VAL A 1 252 ? -42.068 13.181 -41.511 1.00 62.84 252 VAL A C 1
ATOM 2043 O O . VAL A 1 252 ? -41.923 13.317 -42.726 1.00 62.84 252 VAL A O 1
ATOM 2046 N N . LYS A 1 253 ? -42.710 14.100 -40.774 1.00 67.69 253 LYS A N 1
ATOM 2047 C CA . LYS A 1 253 ? -43.240 15.359 -41.333 1.00 67.69 253 LYS A CA 1
ATOM 2048 C C . LYS A 1 253 ? -42.132 16.247 -41.909 1.00 67.69 253 LYS A C 1
ATOM 2050 O O . LYS A 1 253 ? -42.324 16.846 -42.964 1.00 67.69 253 LYS A O 1
ATOM 2055 N N . GLY A 1 254 ? -40.970 16.299 -41.253 1.00 61.62 254 GLY A N 1
ATOM 2056 C CA . GLY A 1 254 ? -39.795 17.020 -41.747 1.00 61.62 254 GLY A CA 1
ATOM 2057 C C . GLY A 1 254 ? -39.227 16.430 -43.043 1.00 61.62 254 GLY A C 1
ATOM 2058 O O . GLY A 1 254 ? -38.848 17.177 -43.942 1.00 61.62 254 GLY A O 1
ATOM 2059 N N . MET A 1 255 ? -39.231 15.101 -43.180 1.00 55.06 255 MET A N 1
ATOM 2060 C CA . MET A 1 255 ? -38.777 14.418 -44.398 1.00 55.06 255 MET A CA 1
ATOM 2061 C C . MET A 1 255 ? -39.752 14.596 -45.574 1.00 55.06 255 MET A C 1
ATOM 2063 O O . MET A 1 255 ? -39.311 14.869 -46.689 1.00 55.06 255 MET A O 1
ATOM 2067 N N . GLN A 1 256 ? -41.067 14.544 -45.332 1.00 55.66 256 GLN A N 1
ATOM 2068 C CA . GLN A 1 256 ? -42.083 14.781 -46.371 1.00 55.66 256 GLN A CA 1
ATOM 2069 C C . GLN A 1 256 ? -42.094 16.234 -46.873 1.00 55.66 256 GLN A C 1
ATOM 2071 O O . GLN A 1 256 ? -42.293 16.477 -48.063 1.00 55.66 256 GLN A O 1
ATOM 2076 N N . ALA A 1 257 ? -41.817 17.210 -46.002 1.00 54.47 257 ALA A N 1
ATOM 2077 C CA . ALA A 1 257 ? -41.668 18.610 -46.405 1.00 54.47 257 ALA A CA 1
ATOM 2078 C C . ALA A 1 257 ? -40.448 18.837 -47.323 1.00 54.47 257 ALA A C 1
ATOM 2080 O O . ALA A 1 257 ? -40.460 19.741 -48.160 1.00 54.47 257 ALA A O 1
ATOM 2081 N N . HIS A 1 258 ? -39.412 18.001 -47.199 1.00 49.44 258 HIS A N 1
ATOM 2082 C CA . HIS A 1 258 ? -38.194 18.104 -48.001 1.00 49.44 258 HIS A CA 1
ATOM 2083 C C . HIS A 1 258 ? -38.339 17.475 -49.401 1.00 49.44 258 HIS A C 1
ATOM 2085 O O . HIS A 1 258 ? -37.735 17.975 -50.350 1.00 49.44 258 HIS A O 1
ATOM 2091 N N . GLU A 1 259 ? -39.172 16.439 -49.565 1.00 46.47 259 GLU A N 1
ATOM 2092 C CA . GLU A 1 259 ? -39.479 15.844 -50.880 1.00 46.47 259 GLU A CA 1
ATOM 2093 C C . GLU A 1 259 ? -40.398 16.730 -51.738 1.00 46.47 259 GLU A C 1
ATOM 2095 O O . GLU A 1 259 ? -40.212 16.810 -52.952 1.00 46.47 259 GLU A O 1
ATOM 2100 N N . ILE A 1 260 ? -41.332 17.470 -51.126 1.00 49.94 260 ILE A N 1
ATOM 2101 C CA . ILE A 1 260 ? -42.240 18.378 -51.854 1.00 49.94 260 ILE A CA 1
ATOM 2102 C C . ILE A 1 260 ? -41.482 19.591 -52.432 1.00 49.94 260 ILE A C 1
ATOM 2104 O O . ILE A 1 260 ? -41.819 20.070 -53.514 1.00 49.94 260 ILE A O 1
ATOM 2108 N N . ASN A 1 261 ? -40.416 20.052 -51.767 1.00 44.88 261 ASN A N 1
ATOM 2109 C CA . ASN A 1 261 ? -39.605 21.185 -52.233 1.00 44.88 261 ASN A CA 1
ATOM 2110 C C . ASN A 1 261 ? -38.603 20.834 -53.347 1.00 44.88 261 ASN A C 1
ATOM 2112 O O . ASN A 1 261 ? -38.190 21.723 -54.084 1.00 44.88 261 ASN A O 1
ATOM 2116 N N . CYS A 1 262 ? -38.216 19.565 -53.509 1.00 42.91 262 CYS A N 1
ATOM 2117 C CA . CYS A 1 262 ? -37.326 19.155 -54.604 1.00 42.91 262 CYS A CA 1
ATOM 2118 C C . CYS A 1 262 ? -38.062 18.939 -55.938 1.00 42.91 262 CYS A C 1
ATOM 2120 O O . CYS A 1 262 ? -37.419 18.911 -56.985 1.00 42.91 262 CYS A O 1
ATOM 2122 N N . ALA A 1 263 ? -39.393 18.813 -55.927 1.00 40.34 263 ALA A N 1
ATOM 2123 C CA . ALA A 1 263 ? -40.195 18.630 -57.139 1.00 40.34 263 ALA A CA 1
ATOM 2124 C C . ALA A 1 263 ? -40.589 19.950 -57.839 1.00 40.34 263 ALA A C 1
ATOM 2126 O O . ALA A 1 263 ? -41.090 19.906 -58.960 1.00 40.34 263 ALA A O 1
ATOM 2127 N N . SER A 1 264 ? -40.369 21.118 -57.216 1.00 42.75 264 SER A N 1
ATOM 2128 C CA . SER A 1 264 ? -40.807 22.428 -57.735 1.00 42.75 264 SER A CA 1
ATOM 2129 C C . SER A 1 264 ? -39.711 23.266 -58.408 1.00 42.75 264 SER A C 1
ATOM 2131 O O . SER A 1 264 ? -39.998 24.360 -58.891 1.00 42.75 264 SER A O 1
ATOM 2133 N N . THR A 1 265 ? -38.471 22.775 -58.502 1.00 40.53 265 THR A N 1
ATOM 2134 C CA . THR A 1 265 ? -37.354 23.511 -59.121 1.00 40.53 265 THR A CA 1
ATOM 2135 C C . THR A 1 265 ? -36.749 22.742 -60.293 1.00 40.53 265 THR A C 1
ATOM 2137 O O . THR A 1 265 ? -35.613 22.288 -60.226 1.00 40.53 265 THR A O 1
ATOM 2140 N N . ASN A 1 266 ? -37.510 22.585 -61.373 1.00 44.44 266 ASN A N 1
ATOM 2141 C CA . ASN A 1 266 ? -36.976 22.259 -62.695 1.00 44.44 266 ASN A CA 1
ATOM 2142 C C . ASN A 1 266 ? -37.785 23.033 -63.735 1.00 44.44 266 ASN A C 1
ATOM 2144 O O . ASN A 1 266 ? -38.727 22.495 -64.297 1.00 44.44 266 ASN A O 1
ATOM 2148 N N . ASP A 1 267 ? -37.433 24.298 -63.956 1.00 39.75 267 ASP A N 1
ATOM 2149 C CA . ASP A 1 267 ? -37.621 24.940 -65.256 1.00 39.75 267 ASP A CA 1
ATOM 2150 C C . ASP A 1 267 ? -36.838 26.258 -65.341 1.00 39.75 267 ASP A C 1
ATOM 2152 O O . ASP A 1 267 ? -36.722 26.996 -64.362 1.00 39.75 267 ASP A O 1
ATOM 2156 N N . THR A 1 268 ? -36.385 26.572 -66.561 1.00 34.22 268 THR A N 1
ATOM 2157 C CA . THR A 1 268 ? -35.776 27.830 -67.062 1.00 34.22 268 THR A CA 1
ATOM 2158 C C . THR A 1 268 ? -34.226 27.945 -67.092 1.00 34.22 268 THR A C 1
ATOM 2160 O O . THR A 1 268 ? -33.593 28.404 -66.148 1.00 34.22 268 THR A O 1
ATOM 2163 N N . THR A 1 269 ? -33.636 27.509 -68.226 1.00 34.66 269 THR A N 1
ATOM 2164 C CA . THR A 1 269 ? -32.725 28.227 -69.185 1.00 34.66 269 THR A CA 1
ATOM 2165 C C . THR A 1 269 ? -31.934 29.474 -68.700 1.00 34.66 269 THR A C 1
ATOM 2167 O O . THR A 1 269 ? -32.479 30.281 -67.968 1.00 34.66 269 THR A O 1
ATOM 2170 N N . THR A 1 270 ? -30.697 29.835 -69.108 1.00 33.44 270 THR A N 1
ATOM 2171 C CA . THR A 1 270 ? -29.931 29.679 -70.374 1.00 33.44 270 THR A CA 1
ATOM 2172 C C . THR A 1 270 ? -28.501 30.268 -70.244 1.00 33.44 270 THR A C 1
ATOM 2174 O O . THR A 1 270 ? -28.287 31.209 -69.492 1.00 33.44 270 THR A O 1
ATOM 2177 N N . ALA A 1 271 ? -27.582 29.724 -71.055 1.00 35.09 271 ALA A N 1
ATOM 2178 C CA . ALA A 1 271 ? -26.285 30.185 -71.600 1.00 35.09 271 ALA A CA 1
ATOM 2179 C C . ALA A 1 271 ? -25.661 31.570 -71.263 1.00 35.09 271 ALA A C 1
ATOM 2181 O O . ALA A 1 271 ? -26.302 32.604 -71.421 1.00 35.09 271 ALA A O 1
ATOM 2182 N N . THR A 1 272 ? -24.325 31.608 -71.083 1.00 31.19 272 THR A N 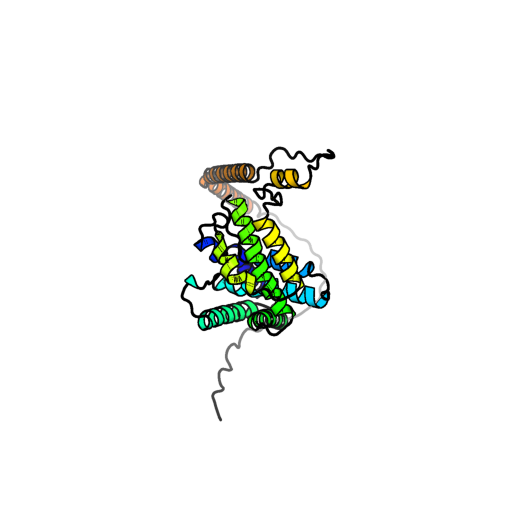1
ATOM 2183 C CA . THR A 1 272 ? -23.366 32.170 -72.076 1.00 31.19 272 THR A CA 1
ATOM 2184 C C . THR A 1 272 ? -21.884 31.878 -71.738 1.00 31.19 272 THR A C 1
ATOM 2186 O O . THR A 1 272 ? -21.462 31.904 -70.589 1.00 31.19 272 THR A O 1
ATOM 2189 N N . THR A 1 273 ? -21.136 31.570 -72.802 1.00 33.34 273 THR A N 1
ATOM 2190 C CA . THR A 1 273 ? -19.675 31.457 -73.041 1.00 33.34 273 THR A CA 1
ATOM 2191 C C . THR A 1 273 ? -18.821 32.569 -72.400 1.00 33.34 273 THR A C 1
ATOM 2193 O O . THR A 1 273 ? -19.297 33.691 -72.308 1.00 33.34 273 THR A O 1
ATOM 2196 N N . THR A 1 274 ? -17.564 32.349 -71.978 1.00 31.42 274 THR A N 1
ATOM 2197 C CA . THR A 1 274 ? -16.379 32.274 -72.867 1.00 31.42 274 THR A CA 1
ATOM 2198 C C . THR A 1 274 ? -15.194 31.448 -72.342 1.00 31.42 274 THR A C 1
ATOM 2200 O O . THR A 1 274 ? -14.951 31.310 -71.148 1.00 31.42 274 THR A O 1
ATOM 2203 N N . ASP A 1 275 ? -14.455 30.977 -73.342 1.00 32.53 275 ASP A N 1
ATOM 2204 C CA . ASP A 1 275 ? -13.308 30.079 -73.435 1.00 32.53 275 ASP A CA 1
ATOM 2205 C C . ASP A 1 275 ? -11.983 30.582 -72.819 1.00 32.53 275 ASP A C 1
ATOM 2207 O O . ASP A 1 275 ? -11.655 31.765 -72.905 1.00 32.53 275 ASP A O 1
ATOM 2211 N N . SER A 1 276 ? -11.161 29.653 -72.319 1.00 32.31 276 SER A N 1
ATOM 2212 C CA . SER A 1 276 ? -9.746 29.545 -72.718 1.00 32.31 276 SER A CA 1
ATOM 2213 C C . SER A 1 276 ? -9.195 28.157 -72.355 1.00 32.31 276 SER A C 1
ATOM 2215 O O . SER A 1 276 ? -8.981 27.797 -71.198 1.00 32.31 276 SER A O 1
ATOM 2217 N N . THR A 1 277 ? -9.006 27.372 -73.411 1.00 34.00 277 THR A N 1
ATOM 2218 C CA . THR A 1 277 ? -8.268 26.110 -73.543 1.00 34.00 277 THR A CA 1
ATOM 2219 C C . THR A 1 277 ? -6.836 26.221 -72.988 1.00 34.00 277 THR A C 1
ATOM 2221 O O . THR A 1 277 ? -6.238 27.294 -73.001 1.00 34.00 277 THR A O 1
ATOM 2224 N N . THR A 1 278 ? -6.133 25.162 -72.570 1.00 33.12 278 THR A N 1
ATOM 2225 C CA . THR A 1 278 ? -5.520 24.099 -73.414 1.00 33.12 278 THR A CA 1
ATOM 2226 C C . THR A 1 278 ? -4.727 23.224 -72.404 1.00 33.12 278 THR A C 1
ATOM 2228 O O . THR A 1 278 ? -3.867 23.762 -71.716 1.00 33.12 278 THR A O 1
ATOM 2231 N N . THR A 1 279 ? -5.086 21.966 -72.090 1.00 32.53 279 THR A N 1
ATOM 2232 C CA . THR A 1 279 ? -4.680 20.698 -72.770 1.00 32.53 279 THR A CA 1
ATOM 2233 C C . THR A 1 279 ? -3.828 19.835 -71.815 1.00 32.53 279 THR A C 1
ATOM 2235 O O . THR A 1 279 ? -2.750 20.254 -71.420 1.00 32.53 279 THR A O 1
ATOM 2238 N N . THR A 1 280 ? -4.375 18.733 -71.263 1.00 33.59 280 THR A N 1
ATOM 2239 C CA . THR A 1 280 ? -4.226 17.323 -71.751 1.00 33.59 280 THR A CA 1
ATOM 2240 C C . THR A 1 280 ? -3.053 16.661 -71.005 1.00 33.59 280 THR A C 1
ATOM 2242 O O . THR A 1 280 ? -2.021 17.283 -70.830 1.00 33.59 280 THR A O 1
ATOM 2245 N N . SER A 1 281 ? -3.080 15.449 -70.452 1.00 32.03 281 SER A N 1
ATOM 2246 C CA . SER A 1 281 ? -3.891 14.240 -70.630 1.00 32.03 281 SER A CA 1
ATOM 2247 C C . SER A 1 281 ? -3.448 13.212 -69.580 1.00 32.03 281 SER A C 1
ATOM 2249 O O . SER A 1 281 ? -2.269 13.170 -69.261 1.00 32.03 281 SER A O 1
ATOM 2251 N N . GLN A 1 282 ? -4.385 12.339 -69.181 1.00 31.69 282 GLN A N 1
ATOM 2252 C CA . GLN A 1 282 ? -4.246 10.873 -69.032 1.00 31.69 282 GLN A CA 1
ATOM 2253 C C . GLN A 1 282 ? -3.038 10.348 -68.211 1.00 31.69 282 GLN A C 1
ATOM 2255 O O . GLN A 1 282 ? -1.887 10.548 -68.548 1.00 31.69 282 GLN A O 1
ATOM 2260 N N . GLN A 1 283 ? -3.221 9.536 -67.173 1.00 34.72 283 GLN A N 1
ATOM 2261 C CA . GLN A 1 283 ? -3.740 8.176 -67.308 1.00 34.72 283 GLN A CA 1
ATOM 2262 C C . GLN A 1 283 ? -4.213 7.633 -65.952 1.00 34.72 283 GLN A C 1
ATOM 2264 O O . GLN A 1 283 ? -3.483 7.588 -64.967 1.00 34.72 283 GLN A O 1
ATOM 2269 N N . ARG A 1 284 ? -5.454 7.139 -65.949 1.00 30.92 284 ARG A N 1
ATOM 2270 C CA . ARG A 1 284 ? -5.946 6.121 -65.017 1.00 30.92 284 ARG A CA 1
ATOM 2271 C C . ARG A 1 284 ? -5.311 4.768 -65.365 1.00 30.92 284 ARG A C 1
ATOM 2273 O O . ARG A 1 284 ? -5.258 4.452 -66.550 1.00 30.92 284 ARG A O 1
ATOM 2280 N N . ARG A 1 285 ? -5.065 3.941 -64.338 1.00 29.95 285 ARG A N 1
ATOM 2281 C CA . ARG A 1 285 ? -5.427 2.502 -64.204 1.00 29.95 285 ARG A CA 1
ATOM 2282 C C . ARG A 1 285 ? -4.291 1.623 -63.666 1.00 29.95 285 ARG A C 1
ATOM 2284 O O . ARG A 1 285 ? -3.255 1.507 -64.305 1.00 29.95 285 ARG A O 1
ATOM 2291 N N . ASN A 1 286 ? -4.588 0.940 -62.554 1.00 31.50 286 ASN A N 1
ATOM 2292 C CA . ASN A 1 286 ? -4.467 -0.516 -62.298 1.00 31.50 286 ASN A CA 1
ATOM 2293 C C . ASN A 1 286 ? -4.146 -0.753 -60.809 1.00 31.50 286 ASN A C 1
ATOM 2295 O O . ASN A 1 286 ? -3.084 -0.390 -60.327 1.00 31.50 286 ASN A O 1
ATOM 2299 N N . SER A 1 287 ? -5.149 -1.090 -59.987 1.00 30.81 287 SER A N 1
ATOM 2300 C CA . SER A 1 287 ? -5.588 -2.463 -59.642 1.00 30.81 287 SER A CA 1
ATOM 2301 C C . SER A 1 287 ? -4.533 -3.235 -58.838 1.00 30.81 287 SER A C 1
ATOM 2303 O O . SER A 1 287 ? -3.505 -3.628 -59.371 1.00 30.81 287 SER A O 1
ATOM 2305 N N . ARG A 1 288 ? -4.741 -3.417 -57.526 1.00 31.20 288 ARG A N 1
ATOM 2306 C CA . ARG A 1 288 ? -5.300 -4.660 -56.944 1.00 31.20 288 ARG A CA 1
ATOM 2307 C C . ARG A 1 288 ? -4.658 -5.935 -57.513 1.00 31.20 288 ARG A C 1
ATOM 2309 O O . ARG A 1 288 ? -5.124 -6.411 -58.543 1.00 31.20 288 ARG A O 1
ATOM 2316 N N . ARG A 1 289 ? -3.686 -6.502 -56.784 1.00 30.91 289 ARG A N 1
ATOM 2317 C CA . ARG A 1 289 ? -3.475 -7.946 -56.512 1.00 30.91 289 ARG A CA 1
ATOM 2318 C C . ARG A 1 289 ? -2.064 -8.179 -55.958 1.00 30.91 289 ARG A C 1
ATOM 2320 O O . ARG A 1 289 ? -1.097 -7.899 -56.651 1.00 30.91 289 ARG A O 1
ATOM 2327 N N . ASN A 1 290 ? -1.982 -8.661 -54.718 1.00 31.38 290 ASN A N 1
ATOM 2328 C CA . ASN A 1 290 ? -1.194 -9.834 -54.304 1.00 31.38 290 ASN A CA 1
ATOM 2329 C C . ASN A 1 290 ? -1.087 -9.871 -52.775 1.00 31.38 290 ASN A C 1
ATOM 2331 O O . ASN A 1 290 ? -0.086 -9.492 -52.177 1.00 31.38 290 ASN A O 1
ATOM 2335 N N . SER A 1 291 ? -2.164 -10.337 -52.148 1.00 32.19 291 SER A N 1
ATOM 2336 C CA . SER A 1 291 ? -2.075 -11.187 -50.966 1.00 32.19 291 SER A CA 1
ATOM 2337 C C . SER A 1 291 ? -1.928 -12.616 -51.482 1.00 32.19 291 SER A C 1
ATOM 2339 O O . SER A 1 291 ? -2.843 -13.081 -52.154 1.00 32.19 291 SER A O 1
ATOM 2341 N N . ASP A 1 292 ? -0.766 -13.221 -51.250 1.00 32.91 292 ASP A N 1
ATOM 2342 C CA . ASP A 1 292 ? -0.470 -14.664 -51.242 1.00 32.91 292 ASP A CA 1
ATOM 2343 C C . ASP A 1 292 ? 0.940 -14.881 -51.781 1.00 32.91 292 ASP A C 1
ATOM 2345 O O . ASP A 1 292 ? 1.137 -15.026 -52.978 1.00 32.91 292 ASP A O 1
ATOM 2349 N N . GLU A 1 293 ? 1.926 -14.863 -50.882 1.00 32.78 293 GLU A N 1
ATOM 2350 C CA . GLU A 1 293 ? 3.107 -15.733 -50.936 1.00 32.78 293 GLU A CA 1
ATOM 2351 C C . GLU A 1 293 ? 4.039 -15.407 -49.763 1.00 32.78 293 GLU A C 1
ATOM 2353 O O . GLU A 1 293 ? 4.735 -14.395 -49.775 1.00 32.78 293 GLU A O 1
ATOM 2358 N N . ARG A 1 294 ? 4.036 -16.280 -48.744 1.00 36.22 294 ARG A N 1
ATOM 2359 C CA . ARG A 1 294 ? 5.204 -16.757 -47.959 1.00 36.22 294 ARG A CA 1
ATOM 2360 C C . ARG A 1 294 ? 4.763 -17.334 -46.607 1.00 36.22 294 ARG A C 1
ATOM 2362 O O . ARG A 1 294 ? 5.125 -16.860 -45.539 1.00 36.22 294 ARG A O 1
ATOM 2369 N N . LYS A 1 295 ? 4.032 -18.450 -46.666 1.00 36.56 295 LYS A N 1
ATOM 2370 C CA . LYS A 1 295 ? 4.209 -19.546 -45.703 1.00 36.56 295 LYS A CA 1
ATOM 2371 C C . LYS A 1 295 ? 5.129 -20.564 -46.364 1.00 36.56 295 LYS A C 1
ATOM 2373 O O . LYS A 1 295 ? 4.711 -21.188 -47.333 1.00 36.56 295 LYS A O 1
ATOM 2378 N N . LYS A 1 296 ? 6.363 -20.688 -45.871 1.00 35.81 296 LYS A N 1
ATOM 2379 C CA . LYS A 1 296 ? 7.259 -21.856 -45.987 1.00 35.81 296 LYS A CA 1
ATOM 2380 C C . LYS A 1 296 ? 8.597 -21.480 -45.354 1.00 35.81 296 LYS A C 1
ATOM 2382 O O . LYS A 1 296 ? 9.349 -20.746 -45.972 1.00 35.81 296 LYS A O 1
ATOM 2387 N N . PHE A 1 297 ? 8.866 -21.971 -44.147 1.00 35.94 297 PHE A N 1
ATOM 2388 C CA . PHE A 1 297 ? 10.157 -22.564 -43.783 1.00 35.94 297 PHE A CA 1
ATOM 2389 C C . PHE A 1 297 ? 9.961 -23.392 -42.503 1.00 35.94 297 PHE A C 1
ATOM 2391 O O . PHE A 1 297 ? 9.653 -22.867 -41.439 1.00 35.94 297 PHE A O 1
ATOM 2398 N N . ILE A 1 298 ? 10.068 -24.711 -42.669 1.00 39.09 298 ILE A N 1
ATOM 2399 C CA . ILE A 1 298 ? 10.133 -25.742 -41.630 1.00 39.09 298 ILE A CA 1
ATOM 2400 C C . ILE A 1 298 ? 11.596 -26.216 -41.573 1.00 39.09 298 ILE A C 1
ATOM 2402 O O . ILE A 1 298 ? 12.212 -26.367 -42.623 1.00 39.09 298 ILE A O 1
ATOM 2406 N N . HIS A 1 299 ? 12.089 -26.429 -40.346 1.00 34.47 299 HIS A N 1
ATOM 2407 C CA . HIS A 1 299 ? 13.221 -27.260 -39.887 1.00 34.47 299 HIS A CA 1
ATOM 2408 C C . HIS A 1 299 ? 14.398 -27.571 -40.831 1.00 34.47 299 HIS A C 1
ATOM 2410 O O . HIS A 1 299 ? 14.225 -28.297 -41.806 1.00 34.47 299 HIS A O 1
ATOM 2416 N N . HIS A 1 300 ? 15.622 -27.317 -40.344 1.00 34.41 300 HIS A N 1
ATOM 2417 C CA . HIS A 1 300 ? 16.608 -28.391 -40.138 1.00 34.41 300 HIS A CA 1
ATOM 2418 C C . HIS A 1 300 ? 17.752 -27.987 -39.188 1.00 34.41 300 HIS A C 1
ATOM 2420 O O . HIS A 1 300 ? 18.370 -26.947 -39.394 1.00 34.41 300 HIS A O 1
ATOM 2426 N N . ARG A 1 301 ? 18.048 -28.927 -38.274 1.00 40.78 301 ARG A N 1
ATOM 2427 C CA . ARG A 1 301 ? 19.188 -29.073 -37.346 1.00 40.78 301 ARG A CA 1
ATOM 2428 C C . ARG A 1 301 ? 19.233 -28.222 -36.084 1.00 40.78 301 ARG A C 1
ATOM 2430 O O . ARG A 1 301 ? 19.290 -26.984 -36.183 1.00 40.78 301 ARG A O 1
#

Organism: NCBI:txid1234261